Protein 7X80 (pdb70)

CATH classification: 2.40.480.10

InterPro domains:
  IPR041013 Allene oxide cyclase barrel-like domain [PF18678] (40-132)
  IPR044859 Allene oxide cyclase/Dirigent protein [G3DSA:2.40.480.10] (5-135)

B-factor: mean 24.93, std 11.6, range [7.73, 95.99]

Organism: NCBI:txid1876

Foldseek 3Di:
DDDDAFPDKDKFFFKKKKKFKDWDCWAADDDDPSNPPPDTFFTKIWIKIFIDHPVRHTFWMKTWMKGWDADPVGQIKIWIWMWIATPQGWIKTWIDMWGCPPVADKDKTKIQTPDDPRHPWIDMKIWGFDDAPDPGITIIGIIDMIGD/DDKDKAFFKKKKKFKDWDCWAADDDDPSNVDPDTFFIKIWIKIFIAGPVRHTFWIKTKMKTWDADPVGFIKIWMWMWIQGPQAGIKTWIDMWTCPPVADKTKTKIAHCDHNRHPWIGMKIWGWDDDPDNGITIITIMDMTDD

Secondary structure (DSSP, 8-state):
------SSEEEEEEEEEEEEEEEE--BS--SHHHHTSS--BPPEEEEEEEEE-TTS-EEEEEEEEEEEEE-TT--EEEEEEEEEEETTS-EEEEEEEEE--STTS-EEEEEEE-SGGGTT-EEEEEEEEEEEEETTEEEEEEEEEEE-/--EEEEEEEEEEEEEEEE--B---SSGGGGSS--BPPEEEEEEEEE-TTS-EEEEEEEEEEEEE-TTS-EEEEEEEEEEETTTEEEEEEEEEE--STTS-EEEEEEE-SGGGTT-EEEEEEEEEEEEETTEEEEEEEEEEE-

Nearest PDB structures (foldseek):
  7x7z-assembly2_B  TM=9.908E-01  e=7.249E-25  Micromonospora sp.
  7x86-assembly1_A  TM=9.869E-01  e=3.297E-24  Micromonospora sp.
  7x81-assembly1_B  TM=1.001E+00  e=6.356E-24  Micromonospora sp.
  5btu-assembly1_A  TM=7.959E-01  e=1.741E-08  Streptomyces rugosporus
  5bu3-assembly2_D  TM=8.101E-01  e=1.247E-07  Streptomyces rugosporus

Radius of gyration: 18.86 Å; Cα contacts (8 Å, |Δi|>4): 934; chains: 2; bounding box: 38×56×52 Å

Solvent-accessible surface area: 13228 Å² total; per-residue (Å²): 58,67,46,159,44,78,134,68,87,11,79,35,116,59,2,104,0,43,24,79,22,76,97,69,92,30,3,120,9,160,75,57,100,4,41,160,68,99,10,32,17,1,8,2,42,51,11,104,2,50,0,44,47,79,131,51,80,73,34,3,47,0,90,15,22,12,0,13,2,8,63,86,121,44,50,20,13,33,0,4,18,7,52,0,39,13,99,83,60,3,88,0,19,4,12,10,46,29,59,18,39,64,58,93,65,88,20,51,4,77,1,6,5,22,30,44,133,2,106,6,12,19,27,52,0,35,24,46,57,106,96,107,73,68,121,32,21,6,48,9,116,1,21,0,55,0,39,8,171,67,81,11,89,40,104,83,2,84,0,44,21,76,11,76,75,44,91,25,6,105,9,169,92,56,98,1,31,154,72,107,7,42,22,1,9,2,29,47,8,91,2,47,0,47,45,77,136,39,84,89,40,4,58,4,102,10,20,9,1,14,2,7,54,84,133,48,49,19,15,29,0,3,17,7,57,0,28,9,128,116,0,10,55,0,18,4,11,9,44,27,52,20,43,68,61,94,62,76,17,58,4,74,1,10,3,8,4,52,137,4,92,10,17,29,24,48,0,32,25,35,52,68,103,100,104,70,99,33,46,0,56,8,112,3,23,1,47,0,64,56

Structure (mmCIF, N/CA/C/O backbone):
data_7X80
#
_entry.id   7X80
#
_cell.length_a   84.960
_cell.length_b   174.480
_cell.length_c   50.490
_cell.angle_alpha   90.000
_cell.angle_beta   90.000
_cell.angle_gamma   90.000
#
_symmetry.space_group_name_H-M   'C 2 2 21'
#
loop_
_entity.id
_entity.type
_entity.pdbx_description
1 polymer PloI4
2 non-polymer GLYCEROL
3 water water
#
loop_
_atom_site.group_PDB
_atom_site.id
_atom_site.type_symbol
_atom_site.label_atom_id
_atom_site.label_alt_id
_atom_site.label_comp_id
_atom_site.label_asym_id
_atom_site.label_entity_id
_atom_site.label_seq_id
_atom_site.pdbx_PDB_ins_code
_atom_site.Cartn_x
_atom_site.Cartn_y
_atom_site.Cartn_z
_atom_site.occupancy
_atom_site.B_iso_or_equiv
_atom_site.auth_seq_id
_atom_site.auth_comp_id
_atom_site.auth_asym_id
_atom_site.auth_atom_id
_atom_site.pdbx_PDB_model_num
ATOM 1 N N . GLY A 1 1 ? -40.61168 -14.44476 -14.02148 1.000 39.00660 -2 GLY A N 1
ATOM 2 C CA . GLY A 1 1 ? -41.34126 -15.66416 -13.72109 1.000 39.48249 -2 GLY A CA 1
ATOM 3 C C . GLY A 1 1 ? -40.93943 -16.90530 -14.49370 1.000 45.39663 -2 GLY A C 1
ATOM 4 O O . GLY A 1 1 ? -40.27164 -16.80647 -15.52517 1.000 45.80770 -2 GLY A O 1
ATOM 5 N N . SER A 1 2 ? -41.33892 -18.08624 -14.02513 1.000 29.23223 -1 SER A N 1
ATOM 6 C CA . SER A 1 2 ? -40.88613 -19.26374 -14.74753 1.000 36.10043 -1 SER A CA 1
ATOM 7 C C . SER A 1 2 ? -41.74194 -19.50073 -15.98997 1.000 44.92811 -1 SER A C 1
ATOM 8 O O . SER A 1 2 ? -42.75153 -18.82805 -16.23448 1.000 39.36240 -1 SER A O 1
ATOM 11 N N . HIS A 1 3 ? -41.33658 -20.49399 -16.77782 1.000 33.35296 0 HIS A N 1
ATOM 12 C CA . HIS A 1 3 ? -42.01582 -20.81229 -18.02707 1.000 43.73076 0 HIS A CA 1
ATOM 13 C C . HIS A 1 3 ? -43.22791 -21.68943 -17.77452 1.000 39.78988 0 HIS A C 1
ATOM 14 O O . HIS A 1 3 ? -43.13168 -22.71947 -17.09370 1.000 38.89550 0 HIS A O 1
ATOM 21 N N . MET A 1 4 ? -44.35122 -21.32643 -18.38032 1.000 31.91673 1 MET A N 1
ATOM 22 C CA A MET A 1 4 ? -45.54361 -22.12525 -18.18481 0.296 36.80734 1 MET A CA 1
ATOM 23 C CA B MET A 1 4 ? -45.58496 -22.07687 -18.20694 0.704 36.86830 1 MET A CA 1
ATOM 24 C C . MET A 1 4 ? -45.93528 -22.92843 -19.41822 1.000 32.99733 1 MET A C 1
ATOM 25 O O . MET A 1 4 ? -46.70539 -23.88412 -19.28736 1.000 33.14482 1 MET A O 1
ATOM 34 N N . SER A 1 5 ? -45.38963 -22.60391 -20.58890 1.000 42.35337 2 SER A N 1
ATOM 35 C CA . SER A 1 5 ? -45.63595 -23.41517 -21.77284 1.000 31.67912 2 SER A CA 1
ATOM 36 C C . SER A 1 5 ? -45.07779 -24.81712 -21.57041 1.000 28.31176 2 SER A C 1
ATOM 37 O O . SER A 1 5 ? -43.96513 -24.99709 -21.06996 1.000 33.58129 2 SER A O 1
ATOM 40 N N . THR A 1 6 ? -45.86613 -25.81601 -21.94665 1.000 29.22973 3 THR A N 1
ATOM 41 C CA . THR A 1 6 ? -45.48530 -27.22457 -21.83057 1.000 31.10674 3 THR A CA 1
ATOM 42 C C . THR A 1 6 ? -45.75285 -27.94928 -23.15262 1.000 35.97300 3 THR A C 1
ATOM 43 O O . THR A 1 6 ? -46.31916 -29.04906 -23.20491 1.000 30.14339 3 THR A O 1
ATOM 47 N N . VAL A 1 7 ? -45.31397 -27.29680 -24.23861 1.000 36.21186 4 VAL A N 1
ATOM 48 C CA . VAL A 1 7 ? -45.50732 -27.77335 -25.60836 1.000 27.51014 4 VAL A CA 1
ATOM 49 C C . VAL A 1 7 ? -44.77153 -29.09217 -25.84691 1.000 41.64186 4 VAL A C 1
ATOM 50 O O . VAL A 1 7 ? -45.31303 -30.02242 -26.45969 1.000 37.24918 4 VAL A O 1
ATOM 54 N N . TH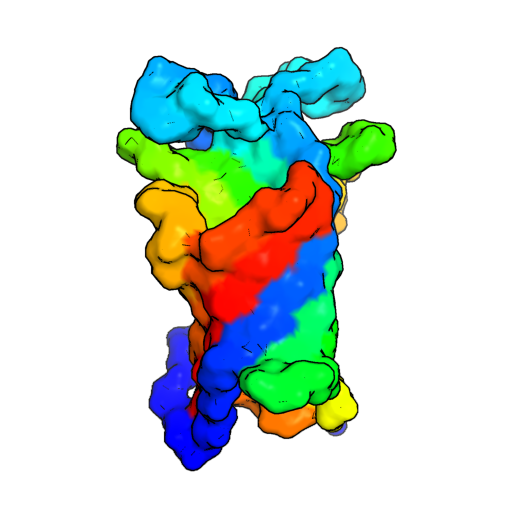R A 1 8 ? -43.52589 -29.18487 -25.38561 1.000 27.05709 5 THR A N 1
ATOM 55 C CA . THR A 1 8 ? -42.69524 -30.37738 -25.49906 1.000 24.67428 5 THR A CA 1
ATOM 56 C C . THR A 1 8 ? -42.49858 -30.97305 -24.10881 1.000 20.07346 5 THR A C 1
ATOM 57 O O . THR A 1 8 ? -42.27316 -30.23384 -23.14788 1.000 20.40004 5 THR A O 1
ATOM 61 N N . THR A 1 9 ? -42.60013 -32.29670 -23.99516 1.000 14.79931 6 THR A N 1
ATOM 62 C CA . THR A 1 9 ? -42.42639 -32.97432 -22.71537 1.000 18.96933 6 THR A CA 1
ATOM 63 C C . THR A 1 9 ? -41.31312 -34.00341 -22.82744 1.000 21.46096 6 THR A C 1
ATOM 64 O O . THR A 1 9 ? -41.22328 -34.72639 -23.82560 1.000 18.18705 6 THR A O 1
ATOM 68 N N . ILE A 1 10 ? -40.45079 -34.04220 -21.81397 1.000 13.59123 7 ILE A N 1
ATOM 69 C CA . ILE A 1 10 ? -39.52629 -35.14760 -21.59810 1.000 17.26407 7 ILE A CA 1
ATOM 70 C C . ILE A 1 10 ? -39.82870 -35.71497 -20.22312 1.000 17.57699 7 ILE A C 1
ATOM 71 O O . ILE A 1 10 ? -39.74600 -34.99831 -19.21441 1.000 17.46226 7 ILE A O 1
ATOM 76 N N . ASN A 1 11 ? -40.19542 -36.98784 -20.18207 1.000 17.53366 8 ASN A N 1
ATOM 77 C CA . ASN A 1 11 ? -40.59143 -37.64706 -18.93909 1.000 18.46866 8 ASN A CA 1
ATOM 78 C C . ASN A 1 11 ? -39.74212 -38.90128 -18.79457 1.000 21.12314 8 ASN A C 1
ATOM 79 O O . ASN A 1 11 ? -39.98806 -39.89545 -19.48450 1.000 20.10960 8 ASN A O 1
ATOM 84 N N . LEU A 1 12 ? -38.73943 -38.85151 -17.91785 1.000 13.63998 9 LEU A N 1
ATOM 85 C CA . LEU A 1 12 ? -37.90239 -40.01287 -17.61646 1.000 15.35244 9 LEU A CA 1
ATOM 86 C C . LEU A 1 12 ? -38.28734 -40.53417 -16.24545 1.000 18.49360 9 LEU A C 1
ATOM 87 O O . LEU A 1 12 ? -38.01620 -39.87997 -15.23504 1.000 16.33813 9 LEU A O 1
ATOM 92 N N . GLU A 1 13 ? -38.87307 -41.72478 -16.20550 1.000 27.21804 10 GLU A N 1
ATOM 93 C CA . GLU A 1 13 ? -39.27577 -42.34421 -14.95128 1.000 23.94777 10 GLU A CA 1
ATOM 94 C C . GLU A 1 13 ? -38.43566 -43.58039 -14.66802 1.000 23.06311 10 GLU A C 1
ATOM 95 O O . GLU A 1 13 ? -37.78330 -44.14283 -15.55428 1.000 22.57902 10 GLU A O 1
ATOM 101 N N . ASP A 1 14 ? -38.44817 -43.97455 -13.39875 1.000 24.17803 11 ASP A N 1
ATOM 102 C CA . ASP A 1 14 ? -37.85896 -45.23006 -12.93906 1.000 21.29896 11 ASP A CA 1
ATOM 103 C C . ASP A 1 14 ? -36.38181 -45.31660 -13.32960 1.000 27.17576 11 ASP A C 1
ATOM 104 O O . ASP A 1 14 ? -35.90229 -46.34729 -13.81230 1.000 24.27286 11 ASP A O 1
ATOM 109 N N . ILE A 1 15 ? -35.67053 -44.19937 -13.17467 1.000 15.76620 12 ILE A N 1
ATOM 110 C CA . ILE A 1 15 ? -34.22034 -44.19273 -13.31326 1.000 16.66735 12 ILE A CA 1
ATOM 111 C C . ILE A 1 15 ? -33.62178 -44.89022 -12.10309 1.000 16.69710 12 ILE A C 1
ATOM 112 O O . ILE A 1 15 ? -33.98876 -44.59290 -10.96194 1.000 19.28981 12 ILE A O 1
ATOM 117 N N . LYS A 1 16 ? -32.71461 -45.83070 -12.33518 1.000 15.43109 13 LYS A N 1
ATOM 118 C CA . LYS A 1 16 ? -31.98046 -46.46019 -11.24144 1.000 17.80396 13 LYS A CA 1
ATOM 119 C C . LYS A 1 16 ? -30.61678 -45.78590 -11.16997 1.000 21.30836 13 LYS A C 1
ATOM 120 O O . LYS A 1 16 ? -29.89051 -45.73784 -12.16796 1.000 18.59579 13 LYS A O 1
ATOM 126 N N . GLU A 1 17 ? -30.28755 -45.24636 -10.00441 1.000 17.52039 14 GLU A N 1
ATOM 127 C CA . GLU A 1 17 ? -29.13364 -44.38210 -9.81073 1.000 15.31246 14 GLU A CA 1
ATOM 128 C C . GLU A 1 17 ? -28.20345 -45.05120 -8.80050 1.000 22.77658 14 GLU A C 1
ATOM 129 O O . GLU A 1 17 ? -28.60311 -45.30912 -7.65907 1.000 22.21914 14 GLU A O 1
ATOM 135 N N . ILE A 1 18 ? -26.98141 -45.36131 -9.22352 1.000 17.31179 15 ILE A N 1
ATOM 136 C CA . ILE A 1 18 ? -25.96227 -45.91726 -8.34198 1.000 13.95401 15 ILE A CA 1
ATOM 137 C C . ILE A 1 18 ? -25.00458 -44.78896 -7.98789 1.000 17.87217 15 ILE A C 1
ATOM 138 O O . ILE A 1 18 ? -24.19104 -44.35912 -8.81825 1.000 15.91618 15 ILE A O 1
ATOM 143 N N . MET A 1 19 ? -25.09813 -44.30096 -6.75412 1.000 11.90506 16 MET A N 1
ATOM 144 C CA . MET A 1 19 ? -24.44960 -43.05783 -6.35229 1.000 14.65283 16 MET A CA 1
ATOM 145 C C . MET A 1 19 ? -23.24421 -43.34764 -5.46320 1.000 19.75636 16 MET A C 1
ATOM 146 O O . MET A 1 19 ? -23.38163 -44.00969 -4.43000 1.000 17.97399 16 MET A O 1
ATOM 151 N N . HIS A 1 20 ? -22.08204 -42.82139 -5.84227 1.000 20.04522 17 HIS A N 1
ATOM 152 C CA . HIS A 1 20 ? -20.84683 -42.97877 -5.08100 1.000 13.93841 17 HIS A CA 1
ATOM 153 C C . HIS A 1 20 ? -20.58098 -41.69179 -4.31653 1.000 13.87762 17 HIS A C 1
ATOM 154 O O . HIS A 1 20 ? -20.54057 -40.61380 -4.91349 1.000 14.78547 17 HIS A O 1
ATOM 161 N N . THR A 1 21 ? -20.45694 -41.79224 -2.99308 1.000 12.86439 18 THR A N 1
ATOM 162 C CA . THR A 1 21 ? -20.46629 -40.60940 -2.14903 1.000 13.02288 18 THR A CA 1
ATOM 163 C C . THR A 1 21 ? -19.15356 -40.43572 -1.40451 1.000 20.81765 18 THR A C 1
ATOM 164 O O . THR A 1 21 ? -18.52037 -41.40413 -0.96623 1.000 21.46912 18 THR A O 1
ATOM 168 N N . THR A 1 22 ? -18.79313 -39.17302 -1.22617 1.000 13.44608 19 THR A N 1
ATOM 169 C CA . THR A 1 22 ? -17.72136 -38.75037 -0.34320 1.000 13.09728 19 THR A CA 1
ATOM 170 C C . THR A 1 22 ? -18.38121 -37.88499 0.71808 1.000 16.05808 19 THR A C 1
ATOM 171 O O . THR A 1 22 ? -18.89196 -36.79804 0.41186 1.000 15.93111 19 THR A O 1
ATOM 175 N N . ILE A 1 23 ? -18.37810 -38.38393 1.95558 1.000 14.96471 20 ILE A N 1
ATOM 176 C CA . ILE A 1 23 ? -19.07970 -37.79175 3.09026 1.000 14.85896 20 ILE A CA 1
ATOM 177 C C . ILE A 1 23 ? -18.09233 -37.10789 4.02130 1.000 14.32794 20 ILE A C 1
ATOM 178 O O . ILE A 1 23 ? -17.06285 -37.69022 4.38921 1.000 13.10575 20 ILE A O 1
ATOM 183 N N . ARG A 1 24 ? -18.41398 -35.87046 4.39977 1.000 14.42764 21 ARG A N 1
ATOM 184 C CA . ARG A 1 24 ? -17.62716 -35.10135 5.35350 1.000 19.12096 21 ARG A CA 1
ATOM 185 C C . ARG A 1 24 ? -18.53211 -34.63352 6.49194 1.000 17.36238 21 ARG A C 1
ATOM 186 O O . ARG A 1 24 ? -19.63369 -34.11937 6.25454 1.000 15.82548 21 ARG A O 1
ATOM 194 N N . LEU A 1 25 ? -18.06011 -34.81372 7.73284 1.000 16.39417 22 LEU A N 1
ATOM 195 C CA . LEU A 1 25 ? -18.87738 -34.49674 8.89785 1.000 12.14003 22 LEU A CA 1
ATOM 196 C C . LEU A 1 25 ? -19.08261 -32.98739 9.04205 1.000 15.67801 22 LEU A C 1
ATOM 197 O O . LEU A 1 25 ? -20.17130 -32.52966 9.42242 1.000 13.67163 22 LEU A O 1
ATOM 202 N N . GLY A 1 26 ? -18.05441 -32.20117 8.74605 1.000 12.65569 23 GLY A N 1
ATOM 203 C CA . GLY A 1 26 ? -18.13416 -30.77648 8.99631 1.000 13.70226 23 GLY A CA 1
ATOM 204 C C . GLY A 1 26 ? -17.94424 -30.48410 10.47735 1.000 18.34004 23 GLY A C 1
ATOM 205 O O . GLY A 1 26 ? -17.31285 -31.24887 11.21017 1.000 14.08776 23 GLY A O 1
ATOM 206 N N . GLY A 1 27 ? -18.50677 -29.35922 10.91971 1.000 14.19214 24 GLY A N 1
ATOM 207 C CA . GLY A 1 27 ? -18.33942 -28.89964 12.28402 1.000 16.65709 24 GLY A CA 1
ATOM 208 C C . GLY A 1 27 ? -17.66858 -27.53817 12.33126 1.000 18.39858 24 GLY A C 1
ATOM 209 O O . GLY A 1 27 ? -17.76698 -26.74334 11.38861 1.000 15.17052 24 GLY A O 1
ATOM 210 N N . LYS A 1 28 ? -16.99456 -27.27354 13.44387 1.000 25.07964 25 LYS A N 1
ATOM 211 C CA . LYS A 1 28 ? -16.40509 -25.94802 13.59481 1.000 21.36687 25 LYS A CA 1
ATOM 212 C C . LYS A 1 28 ? -15.05550 -25.89597 12.87335 1.000 28.01002 25 LYS A C 1
ATOM 213 O O . LYS A 1 28 ? -14.27912 -26.85020 12.94318 1.000 29.89678 25 LYS A O 1
ATOM 219 N N . PRO A 1 29 ? -14.76114 -24.82259 12.13740 1.000 28.40032 26 PRO A N 1
ATOM 220 C CA . PRO A 1 29 ? -13.47338 -24.75923 11.43468 1.000 33.85004 26 PRO A CA 1
ATOM 221 C C . PRO A 1 29 ? -12.32243 -24.70333 12.42914 1.000 43.80748 26 PRO A C 1
ATOM 222 O O . PRO A 1 29 ? -12.40398 -24.04507 13.46732 1.000 33.13877 26 PRO A O 1
ATOM 226 N N . GLU A 1 30 ? -11.25380 -25.43380 12.12613 1.000 42.76884 27 GLU A N 1
ATOM 227 C CA . GLU A 1 30 ? -10.19647 -25.59443 13.11329 1.000 50.43480 27 GLU A CA 1
ATOM 228 C C . GLU A 1 30 ? -9.00700 -24.67240 12.88681 1.000 57.57211 27 GLU A C 1
ATOM 229 O O . GLU A 1 30 ? -8.24700 -24.43228 13.83143 1.000 61.58588 27 GLU A O 1
ATOM 235 N N . SER A 1 31 ? -8.83075 -24.13563 11.68192 1.000 49.26595 28 SER A N 1
ATOM 236 C CA . SER A 1 31 ? -7.68246 -23.29046 11.39656 1.000 65.90568 28 SER A CA 1
ATOM 237 C C . SER A 1 31 ? -8.09432 -22.12647 10.50593 1.000 57.65736 28 SER A C 1
ATOM 238 O O . SER A 1 31 ? -9.21559 -22.06096 9.99272 1.000 59.32165 28 SER A O 1
ATOM 241 N N . GLY A 1 32 ? -7.16426 -21.19176 10.34593 1.000 53.14923 29 GLY A N 1
ATOM 242 C CA . GLY A 1 32 ? -7.28517 -20.15105 9.35489 1.000 51.19450 29 GLY A CA 1
ATOM 243 C C . GLY A 1 32 ? -8.31388 -19.07549 9.67225 1.000 61.29257 29 GLY A C 1
ATOM 244 O O . GLY A 1 32 ? -8.75491 -18.87801 10.81344 1.000 53.50761 29 GLY A O 1
ATOM 245 N N . GLU A 1 33 ? -8.68594 -18.36817 8.60231 1.000 56.11927 30 GLU A N 1
ATOM 246 C CA . GLU A 1 33 ? -9.60183 -17.23852 8.70627 1.000 46.01772 30 GLU A CA 1
ATOM 247 C C . GLU A 1 33 ? -10.96579 -17.67457 9.22090 1.000 54.06429 30 GLU A C 1
ATOM 248 O O . GLU A 1 33 ? -11.57148 -16.99091 10.05603 1.000 57.34109 30 GLU A O 1
ATOM 254 N N . ALA A 1 34 ? -11.46322 -18.81505 8.72987 1.000 44.32090 31 ALA A N 1
ATOM 255 C CA . ALA A 1 34 ? -12.78037 -19.30030 9.12977 1.000 41.87566 31 ALA A CA 1
ATOM 256 C C . ALA A 1 34 ? -12.86926 -19.55691 10.63041 1.000 36.58475 31 ALA A C 1
ATOM 257 O O . ALA A 1 34 ? -13.94405 -19.39127 11.22005 1.000 31.38750 31 ALA A O 1
ATOM 259 N N . ALA A 1 35 ? -11.76177 -19.96084 11.26113 1.000 33.19971 32 ALA A N 1
ATOM 260 C CA . ALA A 1 35 ? -11.80004 -20.31529 12.67933 1.000 48.66827 32 ALA A CA 1
ATOM 261 C C . ALA A 1 35 ? -12.12442 -19.10587 13.54963 1.000 44.36591 32 ALA A C 1
ATOM 262 O O . ALA A 1 35 ? -12.82898 -19.22994 14.55560 1.000 50.04072 32 ALA A O 1
ATOM 264 N N . GLU A 1 36 ? -11.62666 -17.92791 13.17454 1.000 50.14834 33 GLU A N 1
ATOM 265 C CA . GLU A 1 36 ? -11.94015 -16.69126 13.88140 1.000 54.48131 33 GLU A CA 1
ATOM 266 C C . GLU A 1 36 ? -13.39027 -16.25495 13.71226 1.000 58.96895 33 GLU A C 1
ATOM 267 O O . GLU A 1 36 ? -13.83132 -15.34646 14.42428 1.000 54.26560 33 GLU A O 1
ATOM 273 N N . LEU A 1 37 ? -14.13231 -16.86177 12.79432 1.000 49.29808 34 LEU A N 1
ATOM 274 C CA . LEU A 1 37 ? -15.48153 -16.43963 12.47161 1.000 37.72894 34 LEU A CA 1
ATOM 275 C C . LEU A 1 37 ? -16.50705 -17.33352 13.16599 1.000 38.16921 34 LEU A C 1
ATOM 276 O O . LEU A 1 37 ? -16.23228 -18.50221 13.45583 1.000 35.28647 34 LEU A O 1
ATOM 281 N N . PRO A 1 38 ? -17.69961 -16.83053 13.46992 1.000 40.91834 35 PRO A N 1
ATOM 282 C CA . PRO A 1 38 ? -18.73993 -17.70786 14.00852 1.000 38.50564 35 PRO A CA 1
ATOM 283 C C . PRO A 1 38 ? -19.49774 -18.40596 12.87512 1.000 48.03468 35 PRO A C 1
ATOM 284 O O . PRO A 1 38 ? -20.53438 -17.96502 12.36539 1.000 42.67474 35 PRO A O 1
ATOM 288 N N . ILE A 1 39 ? -18.93167 -19.51993 12.41817 1.000 29.03433 36 ILE A N 1
ATOM 289 C CA . ILE A 1 39 ? -19.50917 -20.30700 11.33882 1.000 28.20019 36 ILE A CA 1
ATOM 290 C C . ILE A 1 39 ? -19.37716 -21.78240 11.68074 1.000 28.43723 36 ILE A C 1
ATOM 291 O O . ILE A 1 39 ? -18.52061 -22.19009 12.47026 1.000 22.50393 36 ILE A O 1
ATOM 296 N N . PHE A 1 40 ? -20.25934 -22.58088 11.08130 1.000 21.17137 37 PHE A N 1
ATOM 297 C CA . PHE A 1 40 ? -20.15522 -24.03263 11.10920 1.000 14.52580 37 PHE A CA 1
ATOM 298 C C . PHE A 1 40 ? -20.11480 -24.54452 9.67965 1.000 16.83049 37 PHE A C 1
ATOM 299 O O . PHE A 1 40 ? -20.83876 -24.04446 8.81164 1.000 16.62284 37 PHE A O 1
ATOM 307 N N . LEU A 1 41 ? -19.24530 -25.51681 9.44162 1.000 18.35059 38 LEU A N 1
ATOM 308 C CA . LEU A 1 41 ? -19.21653 -26.22214 8.16838 1.000 15.47384 38 LEU A CA 1
ATOM 309 C C . LEU A 1 41 ? -20.31280 -27.26957 8.19572 1.000 16.19290 38 LEU A C 1
ATOM 310 O O . LEU A 1 41 ? -20.30720 -28.14589 9.06951 1.000 17.76472 38 LEU A O 1
ATOM 315 N N . GLY A 1 42 ? -21.27154 -27.16819 7.27635 1.000 15.19236 39 GLY A N 1
ATOM 316 C CA . GLY A 1 42 ? -22.30521 -28.18241 7.19545 1.000 13.82630 39 GLY A CA 1
ATOM 317 C C . GLY A 1 42 ? -21.73239 -29.53200 6.79843 1.000 14.53258 39 GLY A C 1
ATOM 318 O O . GLY A 1 42 ? -20.72867 -29.62136 6.08517 1.000 17.87674 39 GLY A O 1
ATOM 319 N N . SER A 1 43 ? -22.36424 -30.59523 7.29218 1.000 11.53759 40 SER A N 1
ATOM 320 C CA . SER A 1 43 ? -22.08183 -31.92918 6.77669 1.000 14.24657 40 SER A CA 1
ATOM 321 C C . SER A 1 43 ? -22.38998 -31.94272 5.28522 1.000 14.98340 40 SER A C 1
ATOM 322 O O . SER A 1 43 ? -23.43837 -31.44485 4.85876 1.000 12.47096 40 SER A O 1
ATOM 325 N N . SER A 1 44 ? -21.47151 -32.49143 4.49460 1.000 10.64395 41 SER A N 1
ATOM 326 C CA . SER A 1 44 ? -21.56458 -32.39322 3.03733 1.000 12.44525 41 SER A CA 1
ATOM 327 C C . SER A 1 44 ? -21.38987 -33.75780 2.37320 1.000 17.32997 41 SER A C 1
ATOM 328 O O . SER A 1 44 ? -20.76338 -34.66334 2.92505 1.000 16.18486 41 SER A O 1
ATOM 331 N N . VAL A 1 45 ? -21.97074 -33.90342 1.17804 1.000 16.28329 42 VAL A N 1
ATOM 332 C CA . VAL A 1 45 ? -21.80690 -35.09280 0.35061 1.000 11.81731 42 VAL A CA 1
ATOM 333 C C . VAL A 1 45 ? -21.44636 -34.62631 -1.05007 1.000 16.35610 42 VAL A C 1
ATOM 334 O O . VAL A 1 45 ? -22.20690 -33.86525 -1.65645 1.000 13.85426 42 VAL A O 1
ATOM 338 N N . GLU A 1 46 ? -20.29178 -35.06086 -1.54967 1.000 14.24242 43 GLU A N 1
ATOM 339 C CA . GLU A 1 46 ? -19.93812 -34.92714 -2.95937 1.000 16.02270 43 GLU A CA 1
ATOM 340 C C . GLU A 1 46 ? -20.13476 -36.27848 -3.61666 1.000 16.89681 43 GLU A C 1
ATOM 341 O O . GLU A 1 46 ? -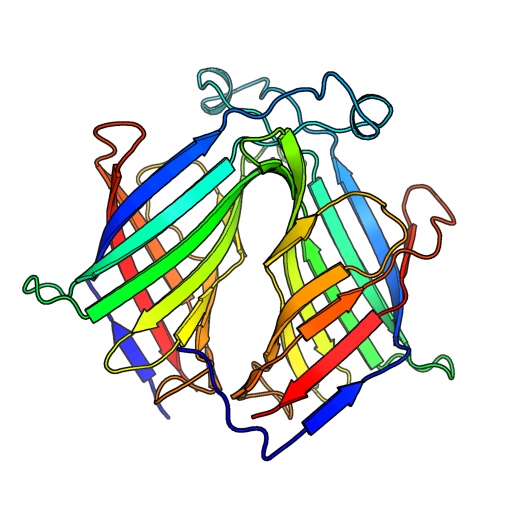19.66310 -37.30222 -3.09984 1.000 16.26186 43 GLU A O 1
ATOM 347 N N . PHE A 1 47 ? -20.86594 -36.29758 -4.72700 1.000 15.40271 44 PHE A N 1
ATOM 348 C CA . PHE A 1 47 ? -21.28153 -37.57610 -5.27266 1.000 17.05053 44 PHE A CA 1
ATOM 349 C C . PHE A 1 47 ? -21.09767 -37.59714 -6.78028 1.000 17.53670 44 PHE A C 1
ATOM 350 O O . PHE A 1 47 ? -21.14651 -36.56168 -7.44972 1.000 12.97941 44 PHE A O 1
ATOM 358 N N . GLU A 1 48 ? -20.85358 -38.79465 -7.29042 1.000 16.00983 45 GLU A N 1
ATOM 359 C CA . GLU A 1 48 ? -20.96704 -39.10192 -8.70866 1.000 18.90930 45 GLU A CA 1
ATOM 360 C C . GLU A 1 48 ? -21.78235 -40.37897 -8.83020 1.000 18.24605 45 GLU A C 1
ATOM 361 O O . GLU A 1 48 ? -21.65113 -41.29626 -8.00851 1.000 16.84579 45 GLU A O 1
ATOM 367 N N . ALA A 1 49 ? -22.65513 -40.42089 -9.82851 1.000 15.28772 46 ALA A N 1
ATOM 368 C CA . ALA A 1 49 ? -23.57735 -41.53449 -9.96629 1.000 14.94285 46 ALA A CA 1
ATOM 369 C C . ALA A 1 49 ? -23.67800 -41.94598 -11.42650 1.000 19.50157 46 ALA A C 1
ATOM 370 O O . ALA A 1 49 ? -23.56159 -41.11668 -12.33464 1.000 14.48104 46 ALA A O 1
ATOM 372 N N . GLU A 1 50 ? -23.89321 -43.23513 -11.63316 1.000 15.19530 47 GLU A N 1
ATOM 373 C CA . GLU A 1 50 ? -24.31188 -43.76112 -12.91915 1.000 17.21903 47 GLU A CA 1
ATOM 374 C C . GLU A 1 50 ? -25.82206 -43.87671 -12.88235 1.000 16.99720 47 GLU A C 1
ATOM 375 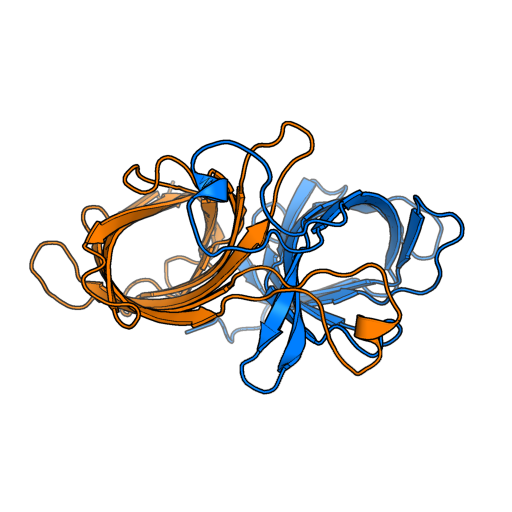O O . GLU A 1 50 ? -26.38825 -44.28911 -11.86763 1.000 15.71608 47 GLU A O 1
ATOM 381 N N . LEU A 1 51 ? -26.46480 -43.49714 -13.98506 1.000 12.39227 48 LEU A N 1
ATOM 382 C CA . LEU A 1 51 ? -27.91451 -43.53681 -14.12964 1.000 13.12840 48 LEU A CA 1
ATOM 383 C C . LEU A 1 51 ? -28.26842 -44.66802 -15.08808 1.000 14.71592 48 LEU A C 1
ATOM 384 O O . LEU A 1 51 ? -27.68902 -44.75673 -16.17639 1.000 12.07504 48 LEU A O 1
ATOM 389 N N . TYR A 1 52 ? -29.23086 -45.51425 -14.70455 1.000 9.17732 49 TYR A N 1
ATOM 390 C CA . TYR A 1 52 ? -29.65845 -46.61964 -15.56318 1.000 18.15095 49 TYR A CA 1
ATOM 391 C C . TYR A 1 52 ? -31.16049 -46.56356 -15.79981 1.000 19.08922 49 TYR A C 1
ATOM 392 O O . TYR A 1 52 ? -31.91464 -46.05959 -14.96239 1.000 18.68200 49 TYR A O 1
ATOM 401 N N . ASP A 1 53 ? -31.59481 -47.08294 -16.95045 1.000 13.27707 50 ASP A N 1
ATOM 402 C CA . ASP A 1 53 ? -33.01182 -47.35042 -17.13029 1.000 19.34685 50 ASP A CA 1
ATOM 403 C C . ASP A 1 53 ? -33.36145 -48.70095 -16.50099 1.000 19.35988 50 ASP A C 1
ATOM 404 O O . ASP A 1 53 ? -32.50368 -49.41588 -15.97300 1.000 18.48294 50 ASP A O 1
ATOM 409 N N . ALA A 1 54 ? -34.63585 -49.07542 -16.57587 1.000 16.38696 51 ALA A N 1
ATOM 410 C CA . ALA A 1 54 ? -35.06937 -50.26738 -15.85519 1.000 22.49611 51 ALA A CA 1
ATOM 411 C C . ALA A 1 54 ? -34.53846 -51.56723 -16.45815 1.000 22.24576 51 ALA A C 1
ATOM 412 O O . ALA A 1 54 ? -34.68324 -52.61309 -15.82059 1.000 24.96934 51 ALA A O 1
ATOM 414 N N . ASP A 1 55 ? -33.92091 -51.52750 -17.64605 1.000 24.05930 52 ASP A N 1
ATOM 415 C CA . ASP A 1 55 ? -33.30271 -52.68202 -18.30010 1.000 24.11757 52 ASP A CA 1
ATOM 416 C C . ASP A 1 55 ? -31.82679 -52.88443 -17.96445 1.000 26.34218 52 ASP A C 1
ATOM 417 O O . ASP A 1 55 ? -31.22735 -53.84927 -18.46102 1.000 28.61553 52 ASP A O 1
ATOM 422 N N . GLY A 1 56 ? -31.21564 -52.00749 -17.16839 1.000 21.35693 53 GLY A N 1
ATOM 423 C CA . GLY A 1 56 ? -29.78135 -52.08469 -16.93302 1.000 22.60730 53 GLY A CA 1
ATOM 424 C C . GLY A 1 56 ? -28.91266 -51.39789 -17.97723 1.000 18.52888 53 GLY A C 1
ATOM 425 O O . GLY A 1 56 ? -27.69214 -51.61714 -18.00125 1.000 20.06029 53 GLY A O 1
ATOM 426 N N . THR A 1 57 ? -29.48874 -50.57209 -18.83826 1.000 15.21797 54 THR A N 1
ATOM 427 C CA . THR A 1 57 ? -28.69351 -49.79215 -19.77985 1.000 18.10534 54 THR A CA 1
ATOM 428 C C . THR A 1 57 ? -28.33557 -48.45360 -19.15009 1.000 20.48617 54 THR A C 1
ATOM 429 O O . THR A 1 57 ? -29.20027 -47.78519 -18.56880 1.000 15.56607 54 THR A O 1
ATOM 433 N N . GLN A 1 58 ? -27.06598 -48.06990 -19.24862 1.000 18.84106 55 GLN A N 1
ATOM 434 C CA . GLN A 1 58 ? -26.67617 -46.77063 -18.72617 1.000 17.21640 55 GLN A CA 1
ATOM 435 C C . GLN A 1 58 ? -27.22586 -45.66842 -19.62325 1.000 19.23243 55 GLN A C 1
ATOM 436 O O . GLN A 1 58 ? -27.04656 -45.68940 -20.85132 1.000 15.47361 55 GLN A O 1
ATOM 442 N N . ILE A 1 59 ? -27.92186 -44.71891 -19.00598 1.000 16.78835 56 ILE A N 1
ATOM 443 C CA . ILE A 1 59 ? -28.49449 -43.58554 -19.72507 1.000 13.99055 56 ILE A CA 1
ATOM 444 C C . ILE A 1 59 ? -27.80125 -42.28073 -19.38556 1.000 16.74823 56 ILE A C 1
ATOM 445 O O . ILE A 1 59 ? -28.07197 -41.25320 -20.03990 1.000 12.87445 56 ILE A O 1
ATOM 450 N N . GLY A 1 60 ? -26.90563 -42.27839 -18.40892 1.000 14.70518 57 GLY A N 1
ATOM 451 C CA . GLY A 1 60 ? -26.19045 -41.05974 -18.11105 1.000 16.06820 57 GLY A CA 1
ATOM 452 C C . GLY A 1 60 ? -25.39210 -41.17328 -16.82932 1.000 16.41821 57 GLY A C 1
ATOM 453 O O . GLY A 1 60 ? -25.15653 -42.26315 -16.29819 1.000 13.52047 57 GLY A O 1
ATOM 454 N N . THR A 1 61 ? -24.93615 -40.01161 -16.38624 1.000 9.86512 58 THR A N 1
ATOM 455 C CA . THR A 1 61 ? -24.21966 -39.86592 -15.13450 1.000 16.47303 58 THR A CA 1
ATOM 456 C C . THR A 1 61 ? -24.77377 -38.64056 -14.42487 1.000 13.03277 58 THR A C 1
ATOM 457 O O . THR A 1 61 ? -25.43539 -37.79513 -15.02697 1.000 17.89497 58 THR A O 1
ATOM 461 N N . ALA A 1 62 ? -24.49556 -38.54235 -13.13572 1.000 15.73944 59 ALA A N 1
ATOM 462 C CA . ALA A 1 62 ? -24.84618 -37.34704 -12.38613 1.000 17.06069 59 ALA A CA 1
ATOM 463 C C . ALA A 1 62 ? -23.68913 -37.01278 -11.45894 1.000 17.09119 59 ALA A C 1
ATOM 464 O O . ALA A 1 62 ? -22.95321 -37.90416 -11.02359 1.000 12.38963 59 ALA A O 1
ATOM 466 N N . LYS A 1 63 ? -23.51090 -35.71369 -11.19873 1.000 13.56627 60 LYS A N 1
ATOM 467 C CA . LYS A 1 63 ? -22.50663 -35.21628 -10.26784 1.000 16.86096 60 LYS A CA 1
ATOM 468 C C . LYS A 1 63 ? -23.06301 -34.01941 -9.51241 1.000 13.25809 60 LYS A C 1
ATOM 469 O O . LYS A 1 63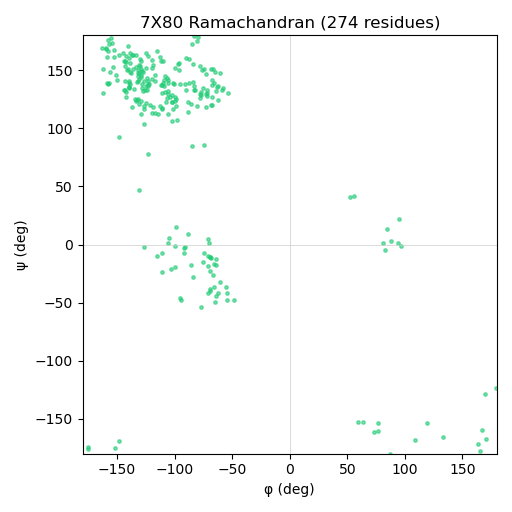 ? -23.72465 -33.15569 -10.10311 1.000 13.32103 60 LYS A O 1
ATOM 475 N N . GLY A 1 64 ? -22.75419 -33.93736 -8.22377 1.000 9.62182 61 GLY A N 1
ATOM 476 C CA . GLY A 1 64 ? -23.15199 -32.76101 -7.47711 1.000 10.79412 61 GLY A CA 1
ATOM 477 C C . GLY A 1 64 ? -22.61875 -32.79207 -6.06006 1.000 13.30661 61 GLY A C 1
ATOM 478 O O . GLY A 1 64 ? -21.82521 -33.65996 -5.68493 1.000 10.33619 61 GLY A O 1
ATOM 479 N N . THR A 1 65 ? -23.06086 -31.79320 -5.29678 1.000 13.58089 62 THR A N 1
ATOM 480 C CA . THR A 1 65 ? -22.77229 -31.61134 -3.87491 1.000 16.04045 62 THR A CA 1
ATOM 481 C C . THR A 1 65 ? -24.03710 -31.29316 -3.10693 1.000 15.77477 62 THR A C 1
ATOM 482 O O . THR A 1 65 ? -24.87716 -30.53466 -3.58514 1.000 13.01283 62 THR A O 1
ATOM 486 N N . SER A 1 66 ? -24.17349 -31.87985 -1.90824 1.000 13.27571 63 SER A N 1
ATOM 487 C CA A SER A 1 66 ? -25.26406 -31.56801 -0.99869 0.206 11.61891 63 SER A CA 1
ATOM 488 C CA B SER A 1 66 ? -25.25577 -31.49856 -1.01853 0.794 11.53313 63 SER A CA 1
ATOM 489 C C . SER A 1 66 ? -24.68052 -31.18362 0.35497 1.000 12.02068 63 SER A C 1
ATOM 490 O O . SER A 1 66 ? -23.61776 -31.68992 0.74126 1.000 12.60111 63 SER A O 1
ATOM 495 N N . VAL A 1 67 ? -25.37147 -30.28770 1.06731 1.000 11.85042 64 VAL A N 1
ATOM 496 C CA . VAL A 1 67 ? -24.94468 -29.82157 2.38588 1.000 13.37707 64 VAL A CA 1
ATOM 497 C C . VAL A 1 67 ? -26.16628 -29.69733 3.28258 1.000 19.05348 64 VAL A C 1
ATOM 498 O O . VAL A 1 67 ? -27.22131 -29.22868 2.84480 1.000 14.26698 64 VAL A O 1
ATOM 502 N N . ILE A 1 68 ? -26.01213 -30.07564 4.56114 1.000 16.12197 65 ILE A N 1
ATOM 503 C CA . ILE A 1 68 ? -27.10092 -29.98495 5.52687 1.000 11.74551 65 ILE A CA 1
ATOM 504 C C . ILE A 1 68 ? -27.10521 -28.60062 6.17359 1.000 12.68348 65 ILE A C 1
ATOM 505 O O . ILE A 1 68 ? -26.05220 -28.03199 6.49183 1.000 11.87808 65 ILE A O 1
ATOM 510 N N . PHE A 1 69 ? -28.29955 -28.04804 6.35744 1.000 13.68176 66 PHE A N 1
ATOM 511 C CA . PHE A 1 69 ? -28.49328 -26.81805 7.12018 1.000 18.08917 66 PHE A CA 1
ATOM 512 C C . PHE A 1 69 ? -29.85829 -26.90720 7.79056 1.000 13.93488 66 PHE A C 1
ATOM 513 O O . PHE A 1 69 ? -30.49806 -27.96070 7.76723 1.000 12.41959 66 PHE A O 1
ATOM 521 N N . ALA A 1 70 ? -30.33110 -25.79068 8.35374 1.000 14.84009 67 ALA A N 1
ATOM 522 C CA . ALA A 1 70 ? -31.63884 -25.79419 8.99719 1.000 23.33550 67 ALA A CA 1
ATOM 523 C C . ALA A 1 70 ? -32.37239 -24.48485 8.75512 1.000 21.04410 67 ALA A C 1
ATOM 524 O O . ALA A 1 70 ? -31.75925 -23.43173 8.56485 1.000 22.34212 67 ALA A O 1
ATOM 526 N N . GLU A 1 71 ? -33.70017 -24.56338 8.79619 1.000 23.88681 68 GLU A N 1
ATOM 527 C CA . GLU A 1 71 ? -34.53401 -23.37279 8.76204 1.000 30.32315 68 GLU A CA 1
ATOM 528 C C . GLU A 1 71 ? -34.71146 -22.78909 10.16683 1.000 24.47987 68 GLU A C 1
ATOM 529 O O . GLU A 1 71 ? -34.30123 -23.37887 11.17589 1.000 28.43595 68 GLU A O 1
ATOM 535 N N . ALA A 1 72 ? -35.33696 -21.60617 10.22137 1.000 39.07324 69 ALA A N 1
ATOM 536 C CA . ALA A 1 72 ? -35.45193 -20.87222 11.48301 1.000 29.79153 69 ALA A CA 1
ATOM 537 C C . ALA A 1 72 ? -36.08778 -21.73103 12.57071 1.000 42.66038 69 ALA A C 1
ATOM 538 O O . ALA A 1 72 ? -35.56581 -21.82613 13.69035 1.000 31.64851 69 ALA A O 1
ATOM 540 N N . ASP A 1 73 ? -37.20287 -22.39488 12.24833 1.000 33.16165 70 ASP A N 1
ATOM 541 C CA . ASP A 1 73 ? -37.86053 -23.26354 13.22083 1.000 33.31719 70 ASP A CA 1
ATOM 542 C C . ASP A 1 73 ? -37.07493 -24.54104 13.51138 1.000 34.81858 70 ASP A C 1
ATOM 543 O O . ASP A 1 73 ? -37.57539 -25.39699 14.24827 1.000 30.51812 70 ASP A O 1
ATOM 548 N N . GLY A 1 74 ? -35.87484 -24.69352 12.95025 1.000 32.20885 71 GLY A N 1
ATOM 549 C CA . GLY A 1 74 ? -35.04875 -25.85032 13.21115 1.000 28.89415 71 GLY A CA 1
ATOM 550 C C . GLY A 1 74 ? -35.28078 -27.03251 12.29828 1.000 25.31675 71 GLY A C 1
ATOM 551 O O . GLY A 1 74 ? -34.67171 -28.08831 12.52016 1.000 35.07205 71 GLY A O 1
ATOM 552 N N . THR A 1 75 ? -36.15783 -26.90866 11.30425 1.000 24.66404 72 THR A N 1
ATOM 553 C CA . THR A 1 75 ? -36.37170 -28.00306 10.35891 1.000 26.47583 72 THR A CA 1
ATOM 554 C C . THR A 1 75 ? -35.08199 -28.27525 9.60149 1.000 16.31926 72 THR A C 1
ATOM 555 O O . THR A 1 75 ? -34.52428 -27.37373 8.97322 1.000 19.74464 72 THR A O 1
ATOM 559 N N . VAL A 1 76 ? -34.60892 -29.51198 9.65224 1.000 17.91205 73 VAL A N 1
ATOM 560 C CA . VAL A 1 76 ? -33.34871 -29.84721 9.00513 1.000 15.78328 73 VAL A CA 1
ATOM 561 C C . VAL A 1 76 ? -33.57233 -29.96766 7.49524 1.000 16.73633 73 VAL A C 1
ATOM 562 O O . VAL A 1 76 ? -34.52775 -30.61073 7.03977 1.000 13.41389 73 VAL A O 1
ATOM 566 N N . MET A 1 77 ? -32.70781 -29.31317 6.72368 1.000 11.71742 74 MET A N 1
ATOM 567 C CA . MET A 1 77 ? -32.74660 -29.28112 5.26399 1.000 12.00209 74 MET A CA 1
ATOM 568 C C . MET A 1 77 ? -31.43700 -29.73849 4.63309 1.000 18.73204 74 MET A C 1
ATOM 569 O O . MET A 1 77 ? -30.39219 -29.81729 5.28252 1.000 13.51707 74 MET A O 1
ATOM 574 N N . GLN A 1 78 ? -31.51122 -30.03142 3.32973 1.000 12.72272 75 GLN A N 1
ATOM 575 C CA . GLN A 1 78 ? -30.33185 -30.21233 2.50147 1.000 15.23580 75 GLN A CA 1
ATOM 576 C C . GLN A 1 78 ? -30.42616 -29.24335 1.33286 1.000 11.62372 75 GLN A C 1
ATOM 577 O O . GLN A 1 78 ? -31.51912 -28.97797 0.83360 1.000 15.90701 75 GLN A O 1
ATOM 583 N N . ILE A 1 79 ? -29.29538 -28.69576 0.91692 1.000 9.90798 76 ILE A N 1
ATOM 584 C CA . ILE A 1 79 ? -29.20615 -27.94631 -0.33331 1.000 12.11020 76 ILE A CA 1
ATOM 585 C C . ILE A 1 79 ? -28.34586 -28.76825 -1.27888 1.000 12.23772 76 ILE A C 1
ATOM 586 O O . ILE A 1 79 ? -27.34784 -29.35582 -0.85723 1.000 14.27039 76 ILE A O 1
ATOM 591 N N . VAL A 1 80 ? -28.74953 -28.86089 -2.54059 1.000 12.25789 77 VAL A N 1
ATOM 592 C CA . VAL A 1 80 ? -27.99464 -29.63277 -3.52031 1.000 13.46710 77 VAL A CA 1
ATOM 593 C C . VAL A 1 80 ? -27.80189 -28.77426 -4.76622 1.000 15.23853 77 VAL A C 1
ATOM 594 O O . VAL A 1 80 ? -28.67224 -27.97252 -5.11660 1.000 11.34201 77 VAL A O 1
ATOM 598 N N . SER A 1 81 ? -26.62691 -28.88228 -5.38285 1.000 16.06837 78 SER A N 1
ATOM 599 C CA . SER A 1 81 ? -26.37251 -28.32441 -6.71414 1.000 17.34668 78 SER A CA 1
ATOM 600 C C . SER A 1 81 ? -25.76403 -29.44935 -7.53634 1.000 17.09719 78 SER A C 1
ATOM 601 O O . SER A 1 81 ? -24.75330 -30.02846 -7.12987 1.000 10.09107 78 SER A O 1
ATOM 604 N N . ALA A 1 82 ? -26.38479 -29.78476 -8.66900 1.000 16.55847 79 ALA A N 1
ATOM 605 C CA . ALA A 1 82 ? -25.97335 -30.97702 -9.40157 1.000 8.93731 79 ALA A CA 1
ATOM 606 C C . ALA A 1 82 ? -26.34927 -30.83833 -10.87436 1.000 10.93146 79 ALA A C 1
ATOM 607 O O . ALA A 1 82 ? -26.96621 -29.85311 -11.29402 1.000 12.15700 79 ALA A O 1
ATOM 609 N N . PHE A 1 83 ? -25.97886 -31.85586 -11.65143 1.000 13.99261 80 PHE A N 1
ATOM 610 C CA . PHE A 1 83 ? -26.38524 -31.95407 -13.05116 1.000 13.65841 80 PHE A CA 1
ATOM 611 C C . PHE A 1 83 ? -26.32951 -33.41440 -13.48581 1.000 16.23370 80 PHE A C 1
ATOM 612 O O . PHE A 1 83 ? -25.54008 -34.19805 -12.95084 1.000 13.28456 80 PHE A O 1
ATOM 620 N N . ASP A 1 84 ? -27.22102 -33.77303 -14.41498 1.000 14.02134 81 ASP A N 1
ATOM 621 C CA . ASP A 1 84 ? -27.18735 -35.03614 -15.15152 1.000 14.47143 81 ASP A CA 1
ATOM 622 C C . ASP A 1 84 ? -26.59191 -34.79321 -16.53600 1.000 14.16059 81 ASP A C 1
ATOM 623 O O . ASP A 1 84 ? -26.93954 -33.80716 -17.19803 1.000 13.95193 81 ASP A O 1
ATOM 628 N N . ASP A 1 85 ? -25.73571 -35.71123 -16.98664 1.000 12.18056 82 ASP A N 1
ATOM 629 C CA . ASP A 1 85 ? -25.30073 -35.78324 -18.38675 1.000 15.79863 82 ASP A CA 1
ATOM 630 C C . ASP A 1 85 ? -25.85673 -37.05899 -18.99577 1.000 12.40370 82 ASP A C 1
ATOM 631 O O . ASP A 1 85 ? -25.54576 -38.15839 -18.52306 1.000 14.85825 82 ASP A O 1
ATOM 636 N N . TYR A 1 86 ? -26.67235 -36.92707 -20.03174 1.000 11.40841 83 TYR A N 1
ATOM 637 C CA . TYR A 1 86 ? -27.29499 -38.10507 -20.60868 1.000 12.33735 83 TYR A CA 1
ATOM 638 C C . TYR A 1 86 ? -26.52714 -38.61100 -21.83555 1.000 16.92134 83 TYR A C 1
ATOM 639 O O . TYR A 1 86 ? -25.79898 -37.86925 -22.50391 1.000 13.49215 83 TYR A O 1
ATOM 648 N N . THR A 1 87 ? -26.69551 -39.91062 -22.10862 1.000 13.87814 84 THR A N 1
ATOM 649 C CA . THR A 1 87 ? -25.94851 -40.56661 -23.18231 1.000 18.75840 84 THR A CA 1
ATOM 650 C C . THR A 1 87 ? -26.27585 -40.00718 -24.55970 1.000 18.59678 84 THR A C 1
ATOM 651 O O . THR A 1 87 ? -25.51462 -40.24804 -25.50410 1.000 16.04569 84 THR A O 1
ATOM 655 N N . ASP A 1 88 ? -27.39011 -39.29478 -24.71689 1.000 20.04871 85 ASP A N 1
ATOM 656 C CA . ASP A 1 88 ? -27.67166 -38.69041 -26.01060 1.000 21.10229 85 ASP A CA 1
ATOM 657 C C . ASP A 1 88 ? -27.05933 -37.29546 -26.13900 1.000 16.50361 85 ASP A C 1
ATOM 658 O O . ASP A 1 88 ? -27.31316 -36.59794 -27.12812 1.000 16.73798 85 ASP A O 1
ATOM 663 N N . GLY A 1 89 ? -26.22538 -36.89397 -25.18346 1.000 15.25065 86 GLY A N 1
ATOM 664 C CA . GLY A 1 89 ? -25.37668 -35.73516 -25.35644 1.000 15.54758 86 GLY A CA 1
ATOM 665 C C . GLY A 1 89 ? -25.92170 -34.42705 -24.82064 1.000 21.01599 86 GLY A C 1
ATOM 666 O O . GLY A 1 89 ? -25.51107 -33.36226 -25.29226 1.000 33.11759 86 GLY A O 1
ATOM 667 N N . GLY A 1 90 ? -26.85606 -34.46538 -23.88593 1.000 16.11420 87 GLY A N 1
ATOM 668 C CA . GLY A 1 90 ? -27.38935 -33.24860 -23.31230 1.000 9.41822 87 GLY A CA 1
ATOM 669 C C . GLY A 1 90 ? -27.14494 -33.21269 -21.81535 1.000 13.99408 87 GLY A C 1
ATOM 670 O O . GLY A 1 90 ? -26.93473 -34.26195 -21.19574 1.000 16.38728 87 GLY A O 1
ATOM 671 N N . ARG A 1 91 ? -27.17712 -32.02485 -21.22504 1.000 11.97091 88 ARG A N 1
ATOM 672 C CA . ARG A 1 91 ? -27.01838 -31.85316 -19.78020 1.000 11.01335 88 ARG A CA 1
ATOM 673 C C . ARG A 1 91 ? -28.26406 -31.20648 -19.18774 1.000 12.78544 88 ARG A C 1
ATOM 674 O O . ARG A 1 91 ? -28.86498 -30.31031 -19.80023 1.000 14.39659 88 ARG A O 1
ATOM 682 N N . VAL A 1 92 ? -28.63980 -31.65626 -17.98643 1.000 14.27373 89 VAL A N 1
ATOM 683 C CA . VAL A 1 92 ? -29.74191 -31.07776 -17.22303 1.000 9.76790 89 VAL A CA 1
ATOM 684 C C . VAL A 1 92 ? -29.20172 -30.71990 -15.84055 1.000 13.22969 89 VAL A C 1
ATOM 685 O O . VAL A 1 92 ? -28.74428 -31.60652 -15.11704 1.000 13.19594 89 VAL A O 1
ATOM 689 N N . THR A 1 93 ? -29.21012 -29.43105 -15.49808 1.000 11.91167 90 THR A N 1
ATOM 690 C CA . THR A 1 93 ? -28.82563 -29.01401 -14.15265 1.000 10.99422 90 THR A CA 1
ATOM 691 C C . THR A 1 93 ? -30.02205 -29.13963 -13.22318 1.000 10.68125 90 THR A C 1
ATOM 692 O O . THR A 1 93 ? -31.17508 -29.09123 -13.65499 1.000 9.99105 90 THR A O 1
ATOM 696 N N . TRP A 1 94 ? -29.73723 -29.29173 -11.92456 1.000 10.96296 91 TRP A N 1
ATOM 697 C CA . TRP A 1 94 ? -30.79718 -29.33268 -10.93238 1.000 14.17082 91 TRP A CA 1
ATOM 698 C C . TRP A 1 94 ? -30.21980 -28.93025 -9.57928 1.000 12.17815 91 TRP A C 1
ATOM 699 O O . TRP A 1 94 ? -29.09682 -29.31492 -9.22874 1.000 12.20177 91 TRP A O 1
ATOM 710 N N . SER A 1 95 ? -30.98614 -28.12901 -8.84435 1.000 11.91832 92 SER A N 1
ATOM 711 C CA A SER A 1 95 ? -30.51450 -27.59652 -7.57481 0.670 10.97430 92 SER A CA 1
ATOM 712 C CA B SER A 1 95 ? -30.50391 -27.54723 -7.60150 0.330 11.04824 92 SER A CA 1
ATOM 713 C C . SER A 1 95 ? -31.68326 -27.01843 -6.79676 1.000 14.47760 92 SER A C 1
ATOM 714 O O . SER A 1 95 ? -32.68820 -26.57855 -7.36862 1.000 12.28300 92 SER A O 1
ATOM 719 N N . GLY A 1 96 ? -31.53139 -27.01950 -5.47900 1.000 13.90002 93 GLY A N 1
ATOM 720 C CA . GLY A 1 96 ? -32.55388 -26.48041 -4.61337 1.000 10.02717 93 GLY A CA 1
ATOM 721 C C . GLY A 1 96 ? -32.32424 -26.97399 -3.19663 1.000 16.73940 93 GLY A C 1
ATOM 722 O O . GLY A 1 96 ? -31.29649 -27.57255 -2.88184 1.000 13.54145 93 GLY A O 1
ATOM 723 N N . ALA A 1 97 ? -33.30062 -26.68803 -2.35383 1.000 11.50378 94 ALA A N 1
ATOM 724 C CA . ALA A 1 97 ? -33.28457 -27.09422 -0.95727 1.000 14.40010 94 ALA A CA 1
ATOM 725 C C . ALA A 1 97 ? -34.53134 -27.91452 -0.68312 1.000 17.54416 94 ALA A C 1
ATOM 726 O O . ALA A 1 97 ? -35.61351 -27.59599 -1.18355 1.000 21.27776 94 ALA A O 1
ATOM 728 N N . TYR A 1 98 ? -34.37914 -28.96820 0.11515 1.000 14.38762 95 TYR A N 1
ATOM 729 C CA . TYR A 1 98 ? -35.48340 -29.86199 0.42872 1.000 14.51723 95 TYR A CA 1
ATOM 730 C C . TYR A 1 98 ? -35.38059 -30.29262 1.88676 1.000 14.29697 95 TYR A C 1
ATOM 731 O O . TYR A 1 98 ? -34.30860 -30.23246 2.49638 1.000 12.42564 95 TYR A O 1
ATOM 740 N N . THR A 1 99 ? -36.51070 -30.70277 2.45630 1.000 14.79805 96 THR A N 1
ATOM 741 C CA . THR A 1 99 ? -36.48900 -31.16010 3.84169 1.000 16.81197 96 THR A CA 1
ATOM 742 C C . THR A 1 99 ? -35.79067 -32.51315 3.92155 1.000 19.05052 96 THR A C 1
ATOM 743 O O . THR A 1 99 ? -36.07040 -33.41743 3.12160 1.000 15.43225 96 THR A O 1
ATOM 747 N N . MET A 1 100 ? -34.87135 -32.63898 4.88864 1.000 16.92525 97 MET A N 1
ATOM 748 C CA . MET A 1 100 ? -34.08086 -33.85768 5.03811 1.000 14.33153 97 MET A CA 1
ATOM 749 C C . MET A 1 100 ? -34.93151 -35.06214 5.40664 1.000 17.84469 97 MET A C 1
ATOM 750 O O . MET A 1 100 ? -34.78643 -36.14060 4.81802 1.000 14.84592 97 MET A O 1
ATOM 755 N N . PHE A 1 101 ? -35.76387 -34.91673 6.40624 1.000 15.71828 98 PHE A N 1
ATOM 756 C CA . PHE A 1 101 ? -36.44512 -36.04280 7.01957 1.000 16.01378 98 PHE A CA 1
ATOM 757 C C . PHE A 1 101 ? -37.91892 -36.06698 6.63883 1.000 16.74287 98 PHE A C 1
ATOM 758 O O . PHE A 1 101 ? -38.54933 -35.01230 6.54377 1.000 21.14705 98 PHE A O 1
ATOM 766 N N . PRO A 1 102 ? -38.50170 -37.25554 6.43505 1.000 22.40966 99 PRO A N 1
ATOM 767 C CA . PRO A 1 102 ? -37.81268 -38.55292 6.53841 1.000 19.49848 99 PRO A CA 1
ATOM 768 C C . PRO A 1 102 ? -36.86652 -38.79315 5.36185 1.000 20.25794 99 PRO A C 1
ATOM 769 O O . PRO A 1 102 ? -37.15104 -38.32693 4.26176 1.000 16.68315 99 PRO A O 1
ATOM 773 N N . THR A 1 103 ? -35.75223 -39.49267 5.60169 1.000 17.21233 100 THR A N 1
ATOM 774 C CA . THR A 1 103 ? -34.73814 -39.67160 4.56922 1.000 15.90208 100 THR A CA 1
ATOM 775 C C . THR A 1 103 ? -35.13826 -40.66811 3.48914 1.000 17.14097 100 THR A C 1
ATOM 776 O O . THR A 1 103 ? -34.40832 -40.78997 2.50631 1.000 15.92014 100 THR A O 1
ATOM 780 N N . ASP A 1 104 ? -36.25490 -41.38381 3.63703 1.000 18.22936 101 ASP A N 1
ATOM 781 C CA . ASP A 1 104 ? -36.64586 -42.40663 2.67206 1.000 19.00302 101 ASP A CA 1
ATOM 782 C C . ASP A 1 104 ? -37.80320 -41.98715 1.76737 1.000 17.26739 101 ASP A C 1
ATOM 783 O O . ASP A 1 104 ? -38.23564 -42.78660 0.92974 1.000 16.59349 101 ASP A O 1
ATOM 788 N N . GLU A 1 105 ? -38.31671 -40.77724 1.90219 1.000 16.10124 102 GLU A N 1
ATOM 789 C CA . GLU A 1 105 ? -39.37140 -40.35916 0.98996 1.000 14.43410 102 GLU A CA 1
ATOM 790 C C . GLU A 1 105 ? -38.78288 -39.68492 -0.23771 1.000 16.62471 102 GLU A C 1
ATOM 791 O O . GLU A 1 105 ? -37.63445 -39.22973 -0.22018 1.000 15.90165 102 GLU A O 1
ATOM 797 N N . PRO A 1 106 ? -39.55484 -39.60563 -1.32066 1.000 12.40677 103 PRO A N 1
ATOM 798 C CA . PRO A 1 106 ? -39.08071 -38.87686 -2.50676 1.000 14.60274 103 PRO A CA 1
ATOM 799 C C . PRO A 1 106 ? -38.85365 -37.40023 -2.20137 1.000 18.20946 103 PRO A C 1
ATOM 800 O O . PRO A 1 106 ? -39.65265 -36.75340 -1.51324 1.000 16.68016 103 PRO A O 1
ATOM 804 N N . LYS A 1 107 ? -37.72971 -36.88364 -2.69245 1.000 14.39095 104 LYS A N 1
ATOM 805 C CA . LYS A 1 107 ? -37.38838 -35.46805 -2.64532 1.000 13.33141 104 LYS A CA 1
ATOM 806 C C . LYS A 1 107 ? -37.32511 -34.94120 -4.07183 1.000 18.74653 104 LYS A C 1
ATOM 807 O O . LYS A 1 107 ? -37.28245 -35.70990 -5.03765 1.000 14.86784 104 LYS A O 1
ATOM 813 N N . SER A 1 108 ? -37.29788 -33.61746 -4.20936 1.000 15.66200 105 SER A N 1
ATOM 814 C CA . SER A 1 108 ? -37.21589 -33.04609 -5.54961 1.000 19.85968 105 SER A CA 1
ATOM 815 C C . SER A 1 108 ? -36.76371 -31.59963 -5.47643 1.000 14.70856 105 SER A C 1
ATOM 816 O O . SER A 1 108 ? -37.00783 -30.89995 -4.48575 1.000 14.43010 105 SER A O 1
ATOM 819 N N . VAL A 1 109 ? -36.09587 -31.16906 -6.54204 1.000 12.55814 106 VAL A N 1
ATOM 820 C CA . VAL A 1 109 ? -35.70377 -29.77362 -6.74322 1.000 14.78716 106 VAL A CA 1
ATOM 821 C C . VAL A 1 109 ? -35.93278 -29.41864 -8.20430 1.000 16.03708 106 VAL A C 1
ATOM 822 O O . VAL A 1 109 ? -36.10276 -30.30578 -9.05307 1.000 13.06749 106 VAL A O 1
ATOM 826 N N . PRO A 1 110 ? -35.93207 -28.12494 -8.53001 1.000 14.60131 107 PRO A N 1
ATOM 827 C CA . PRO A 1 110 ? -36.14508 -27.72775 -9.92813 1.000 16.41042 107 PRO A CA 1
ATOM 828 C C . PRO A 1 110 ? -34.97401 -28.12675 -10.80809 1.000 16.99338 107 PRO A C 1
ATOM 829 O O . PRO A 1 110 ? -33.82777 -28.20682 -10.36003 1.000 13.34338 107 PRO A O 1
ATOM 833 N N . ALA A 1 111 ? -35.28230 -28.36629 -12.08494 1.000 13.25166 108 ALA A N 1
ATOM 834 C CA . ALA A 1 111 ? -34.31291 -28.85682 -13.05186 1.000 11.17827 108 ALA A CA 1
ATOM 835 C C . ALA A 1 111 ? -34.39981 -28.01407 -14.31600 1.000 17.79102 108 ALA A C 1
ATOM 836 O O . ALA A 1 111 ? -35.47481 -27.52249 -14.68026 1.000 12.79193 108 ALA A O 1
ATOM 838 N N . GLN A 1 112 ? -33.25633 -27.84440 -14.97873 1.000 12.03723 109 GLN A N 1
ATOM 839 C CA . GLN A 1 112 ? -33.17070 -27.01503 -16.17966 1.000 14.90456 109 GLN A CA 1
ATOM 840 C C . GLN A 1 112 ? -32.40319 -27.77720 -17.25233 1.000 14.05656 109 GLN A C 1
ATOM 841 O O . GLN A 1 112 ? -31.26746 -28.20634 -17.02359 1.000 15.45725 109 GLN A O 1
ATOM 847 N N . GLY A 1 113 ? -33.01882 -27.93536 -18.42290 1.000 18.15081 110 GLY A N 1
ATOM 848 C CA . GLY A 1 113 ? -32.30924 -28.49517 -19.55674 1.000 14.29418 110 GLY A CA 1
ATOM 849 C C . GLY A 1 113 ? -31.41736 -27.43137 -20.15659 1.000 19.53671 110 GLY A C 1
ATOM 850 O O . GLY A 1 113 ? -31.87750 -26.33215 -20.48698 1.000 13.25560 110 GLY A O 1
ATOM 851 N N . VAL A 1 114 ? -30.13096 -27.75039 -20.29036 1.000 13.67701 111 VAL A N 1
ATOM 852 C CA A VAL A 1 114 ? -29.11593 -26.79691 -20.71087 0.410 15.17086 111 VAL A CA 1
ATOM 853 C CA B VAL A 1 114 ? -29.18151 -26.75337 -20.75234 0.590 15.15920 111 VAL A CA 1
ATOM 854 C C . VAL A 1 114 ? -28.60802 -27.06647 -22.12837 1.000 19.06686 111 VAL A C 1
ATOM 855 O O . VAL A 1 114 ? -28.20620 -26.12454 -22.82744 1.000 16.88913 111 VAL A O 1
ATOM 862 N N . SER A 1 115 ? -28.61285 -28.32274 -22.57239 1.000 15.91284 112 SER A N 1
ATOM 863 C CA . SER A 1 115 ? -28.03586 -28.64927 -23.87448 1.000 15.92900 112 SER A CA 1
ATOM 864 C C . SER A 1 115 ? -28.67976 -29.90583 -24.43814 1.000 17.48475 112 SER A C 1
ATOM 865 O O . SER A 1 115 ? -29.45686 -30.59387 -23.76738 1.000 9.07195 112 SER A O 1
ATOM 868 N N . GLY A 1 116 ? -28.32830 -30.21092 -25.69081 1.000 15.67328 113 GLY A N 1
ATOM 869 C CA . GLY A 1 116 ? -28.93108 -31.37418 -26.28542 1.000 15.07867 113 GLY A CA 1
ATOM 870 C C . GLY A 1 116 ? -30.43195 -31.19609 -26.42233 1.000 18.88465 113 GLY A C 1
ATOM 871 O O . GLY A 1 116 ? -30.95115 -30.07337 -26.52588 1.000 13.04355 113 GLY A O 1
ATOM 872 N N . ARG A 1 117 ? -31.14880 -32.32586 -26.40968 1.000 13.75708 114 ARG A N 1
ATOM 873 C CA . ARG A 1 117 ? -32.59733 -32.26910 -26.56969 1.000 15.10583 114 ARG A CA 1
ATOM 874 C C . ARG A 1 117 ? -33.29604 -31.64054 -25.37153 1.000 19.64847 114 ARG A C 1
ATOM 875 O O . ARG A 1 117 ? -34.48706 -31.32434 -25.47354 1.000 10.98349 114 ARG A O 1
ATOM 883 N N . TYR A 1 118 ? -32.57596 -31.42412 -24.26210 1.000 13.04509 115 TYR A N 1
ATOM 884 C CA . TYR A 1 118 ? -33.14411 -30.83808 -23.04949 1.000 13.81414 115 TYR A CA 1
ATOM 885 C C . TYR A 1 118 ? -33.14260 -29.31070 -23.05755 1.000 18.91120 115 TYR A C 1
ATOM 886 O O . TYR A 1 118 ? -33.87116 -28.71262 -22.26437 1.000 13.37284 115 TYR A O 1
ATOM 895 N N . ARG A 1 119 ? -32.35337 -28.67193 -23.92757 1.000 15.99395 116 ARG A N 1
ATOM 896 C CA . ARG A 1 119 ? -32.16835 -27.22342 -23.87179 1.000 16.47784 116 ARG A CA 1
ATOM 897 C C . ARG A 1 119 ? -33.48479 -26.45565 -23.88345 1.000 21.44091 116 ARG A C 1
ATOM 898 O O . ARG A 1 119 ? -34.34068 -26.66812 -24.74658 1.000 17.85726 116 ARG A O 1
ATOM 906 N N . GLY A 1 120 ? -33.62070 -25.52226 -22.94214 1.000 16.98389 117 GLY A N 1
ATOM 907 C CA . GLY A 1 120 ? -34.79803 -24.68029 -22.88633 1.000 17.42616 117 GLY A CA 1
ATOM 908 C C . GLY A 1 120 ? -35.99905 -25.28062 -22.18694 1.000 19.82903 117 GLY A C 1
ATOM 909 O O . GLY A 1 120 ? -37.01099 -24.58713 -22.02520 1.000 20.81673 117 GLY A O 1
ATOM 910 N N . LEU A 1 121 ? -35.93004 -26.53589 -21.76239 1.000 14.32889 118 LEU A N 1
ATOM 911 C CA . LEU A 1 121 ? -37.01058 -27.13765 -20.99831 1.000 15.13904 118 LEU A CA 1
ATOM 912 C C . LEU A 1 121 ? -36.69265 -27.02404 -19.51334 1.000 13.91407 118 LEU A C 1
ATOM 913 O O . LEU A 1 121 ? -35.53138 -26.91689 -19.11659 1.000 15.80935 118 LEU A O 1
ATOM 918 N N . SER A 1 122 ? -37.74228 -27.05814 -18.69881 1.000 14.62300 119 SER A N 1
ATOM 919 C CA . SER A 1 122 ? -37.61737 -26.88789 -17.25304 1.000 16.76989 119 SER A CA 1
ATOM 920 C C . SER A 1 122 ? -38.63107 -27.77833 -16.54864 1.000 12.54160 119 SER A C 1
ATOM 921 O O . SER A 1 122 ? -39.64496 -28.18426 -17.12129 1.000 18.67479 119 SER A O 1
ATOM 924 N N . GLY A 1 123 ? -38.35093 -28.08189 -15.28964 1.000 13.29099 120 GLY A N 1
ATOM 925 C CA . GLY A 1 123 ? -39.25465 -28.93923 -14.55870 1.000 10.42917 120 GLY A CA 1
ATOM 926 C C . GLY A 1 123 ? -38.63949 -29.36641 -13.24557 1.000 11.45389 120 GLY A C 1
ATOM 927 O O . GLY A 1 123 ? -38.13099 -28.52238 -12.50127 1.000 15.05760 120 GLY A O 1
ATOM 928 N N . THR A 1 124 ? -38.63589 -30.66892 -12.98199 1.000 14.46824 121 THR A N 1
ATOM 929 C CA . THR A 1 124 ? -38.36386 -31.20810 -11.65510 1.000 14.25411 121 THR A CA 1
ATOM 930 C C . THR A 1 124 ? -37.49230 -32.45377 -11.76606 1.000 16.69129 121 THR A C 1
ATOM 931 O O . THR A 1 124 ? -37.71544 -33.31028 -12.62362 1.000 14.73224 121 THR A O 1
ATOM 935 N N . ARG A 1 125 ? -36.48295 -32.53087 -10.91121 1.000 12.52815 122 ARG A N 1
ATOM 936 C CA . ARG A 1 125 ? -35.66198 -33.72200 -10.75238 1.000 11.56863 122 ARG A CA 1
ATOM 937 C C . ARG A 1 125 ? -36.03972 -34.34398 -9.41221 1.000 18.15707 122 ARG A C 1
ATOM 938 O O . ARG A 1 125 ? -35.97868 -33.66120 -8.38325 1.000 13.27732 122 ARG A O 1
ATOM 946 N N . THR A 1 126 ? -36.47003 -35.60617 -9.41570 1.000 13.40482 123 THR A N 1
ATOM 947 C CA . THR A 1 126 ? -36.78731 -36.24326 -8.14542 1.000 13.61181 123 THR A CA 1
ATOM 948 C C . THR A 1 126 ? -35.75994 -37.31649 -7.82325 1.000 17.40839 123 THR A C 1
ATOM 949 O O . THR A 1 126 ? -35.08341 -37.85502 -8.70444 1.000 15.38012 123 THR A O 1
ATOM 953 N N . PHE A 1 127 ? -35.66770 -37.64613 -6.53795 1.000 11.99387 124 PHE A N 1
ATOM 954 C CA . PHE A 1 127 ? -34.72311 -38.66598 -6.09795 1.000 16.44540 124 PHE A CA 1
ATOM 955 C C . PHE A 1 127 ? -35.17007 -39.20549 -4.74673 1.000 22.44835 124 PHE A C 1
ATOM 956 O O . PHE A 1 127 ? -35.63875 -38.44611 -3.88920 1.000 13.64122 124 PHE A O 1
ATOM 964 N N . GLN A 1 128 ? -35.05616 -40.52423 -4.59046 1.000 14.61992 125 GLN A N 1
ATOM 965 C CA . GLN A 1 128 ? -35.51127 -41.22766 -3.39188 1.000 15.80013 125 GLN A CA 1
ATOM 966 C C . GLN A 1 128 ? -34.44949 -42.24077 -3.00502 1.000 16.51860 125 GLN A C 1
ATOM 967 O O . GLN A 1 128 ? -34.13332 -43.13905 -3.79051 1.000 13.72523 125 GLN A O 1
ATOM 973 N N . LEU A 1 129 ? -33.88748 -42.07858 -1.80921 1.000 15.00038 126 LEU A N 1
ATOM 974 C CA . LEU A 1 129 ? -32.90502 -43.02158 -1.29133 1.000 15.68739 126 LEU A CA 1
ATOM 975 C C . LEU A 1 129 ? -33.57279 -44.35698 -0.98726 1.000 23.98126 126 LEU A C 1
ATOM 976 O O . LEU A 1 129 ? -34.48524 -44.41431 -0.15801 1.000 17.55008 126 LEU A O 1
ATOM 981 N N . LEU A 1 130 ? -33.11400 -45.43108 -1.64319 1.000 14.48742 127 LEU A N 1
ATOM 982 C CA . LEU A 1 130 ? -33.66890 -46.76328 -1.41143 1.000 18.17637 127 LEU A CA 1
ATOM 983 C C . LEU A 1 130 ? -32.86389 -47.56252 -0.39683 1.000 23.18011 127 LEU A C 1
ATOM 984 O O . LEU A 1 130 ? -33.44701 -48.21600 0.47083 1.000 19.23506 127 LEU A O 1
ATOM 989 N N . GLU A 1 131 ? -31.53940 -47.57027 -0.51763 1.000 18.80620 128 GLU A N 1
ATOM 990 C CA . GLU A 1 131 ? -30.71457 -48.23501 0.48221 1.000 18.94096 128 GLU A CA 1
ATOM 991 C C . GLU A 1 131 ? -29.28123 -47.75023 0.35128 1.000 22.18220 128 GLU A C 1
ATOM 992 O O . GLU A 1 131 ? -28.90882 -47.05918 -0.60182 1.000 20.44623 128 GLU A O 1
ATOM 998 N N . ARG A 1 132 ? -28.49136 -48.11070 1.35686 1.000 18.68820 129 ARG A N 1
ATOM 999 C CA A ARG A 1 132 ? -27.06520 -47.80125 1.42319 0.000 20.01557 129 ARG A CA 1
ATOM 1000 C CA B ARG A 1 132 ? -27.06888 -47.80037 1.43807 0.496 20.09890 129 ARG A CA 1
ATOM 1001 C CA C ARG A 1 132 ? -27.06381 -47.80002 1.42022 0.504 20.07529 129 ARG A CA 1
ATOM 1002 C C . ARG A 1 132 ? -26.33166 -49.12755 1.55470 1.000 20.28911 129 ARG A C 1
ATOM 1003 O O . ARG A 1 132 ? -26.03333 -49.57314 2.67113 1.000 21.40090 129 ARG A O 1
ATOM 1025 N N . PRO A 1 133 ? -26.03479 -49.80113 0.43923 1.000 25.14568 130 PRO A N 1
ATOM 1026 C CA . PRO A 1 133 ? -25.40945 -51.13329 0.54573 1.000 25.63112 130 PRO A CA 1
ATOM 1027 C C . PRO A 1 133 ? -24.01050 -51.11622 1.14700 1.000 24.72974 130 PRO A C 1
ATOM 1028 O O . PRO A 1 133 ? -23.54529 -52.16710 1.58591 1.000 26.18710 130 PRO A O 1
ATOM 1032 N N . ASP A 1 134 ? -23.33600 -49.97165 1.20404 1.000 20.38214 131 ASP A N 1
ATOM 1033 C CA . ASP A 1 134 ? -22.12659 -49.84106 2.00745 1.000 22.52945 131 ASP A CA 1
ATOM 1034 C C . ASP A 1 134 ? -21.94133 -48.35909 2.32679 1.000 16.88714 131 ASP A C 1
ATOM 1035 O O . ASP A 1 134 ? -22.68869 -47.51436 1.81689 1.000 21.93536 131 ASP A O 1
ATOM 1040 N N . PRO A 1 135 ? -20.98148 -48.00500 3.19154 1.000 18.50627 132 PRO A N 1
ATOM 1041 C CA . PRO A 1 135 ? -20.86982 -46.59027 3.59643 1.000 17.82818 132 PRO A CA 1
ATOM 1042 C C . PRO A 1 135 ? -20.51278 -45.64359 2.46884 1.000 14.90049 132 PRO A C 1
ATOM 1043 O O . PRO A 1 135 ? -20.62319 -44.42452 2.65168 1.000 14.02469 132 PRO A O 1
ATOM 1047 N N . GLY A 1 136 ? -20.08222 -46.14671 1.31558 1.000 15.17736 133 GLY A N 1
ATOM 1048 C CA . GLY A 1 136 ? -19.72971 -45.28040 0.20489 1.000 12.55570 133 GLY A CA 1
ATOM 1049 C C . GLY A 1 136 ? -20.73199 -45.22624 -0.93165 1.000 17.94372 133 GLY A C 1
ATOM 1050 O O . GLY A 1 136 ? -20.44438 -44.58438 -1.95008 1.000 14.62357 133 GLY A O 1
ATOM 1051 N N . THR A 1 137 ? -21.89789 -45.86336 -0.79283 1.000 13.61097 134 THR A N 1
ATOM 1052 C CA . THR A 1 137 ? -22.81561 -46.08953 -1.90371 1.000 12.77216 134 THR A CA 1
ATOM 1053 C C . THR A 1 137 ? -24.25718 -45.88969 -1.46535 1.000 17.00660 134 THR A C 1
ATOM 1054 O O . THR A 1 137 ? -24.65978 -46.35133 -0.39433 1.000 16.22873 134 THR A O 1
ATOM 1058 N N . SER A 1 138 ? -25.02240 -45.18503 -2.29993 1.000 12.46265 135 SER A N 1
ATOM 1059 C CA . SER A 1 138 ? -26.46746 -45.04090 -2.16355 1.000 17.40686 135 SER A CA 1
ATOM 1060 C C . SER A 1 138 ? -27.14034 -45.50059 -3.44826 1.000 19.29173 135 SER A C 1
ATOM 1061 O O . SER A 1 138 ? -26.69479 -45.14475 -4.54202 1.000 17.97048 135 SER A O 1
ATOM 1064 N N . LEU A 1 139 ? -28.18354 -46.32035 -3.31160 1.000 16.27218 136 LEU A N 1
ATOM 1065 C CA . LEU A 1 139 ? -29.03875 -46.69418 -4.42918 1.000 13.76046 136 LEU A CA 1
ATOM 1066 C C . LEU A 1 139 ? -30.28025 -45.82568 -4.37513 1.000 20.15774 136 LEU A C 1
ATOM 1067 O O . LEU A 1 139 ? -30.96697 -45.77497 -3.34787 1.000 14.61072 136 LEU A O 1
ATOM 1072 N N . VAL A 1 140 ? -30.56156 -45.14735 -5.47821 1.000 14.34115 137 VAL A N 1
ATOM 1073 C CA . VAL A 1 140 ? -31.54665 -44.08087 -5.52365 1.000 15.74187 137 VAL A CA 1
ATOM 1074 C C . VAL A 1 140 ? -32.50246 -44.35805 -6.67513 1.000 14.58536 137 VAL A C 1
ATOM 1075 O O . VAL A 1 140 ? -32.07803 -44.79398 -7.75370 1.000 14.97382 137 VAL A O 1
ATOM 1079 N N . ARG A 1 141 ? -33.79436 -44.13782 -6.43795 1.000 14.99554 138 ARG A N 1
ATOM 1080 C CA A ARG A 1 141 ? -34.79332 -44.15423 -7.49891 0.554 15.88990 138 ARG A CA 1
ATOM 1081 C CA B ARG A 1 141 ? -34.80462 -44.15887 -7.48944 0.446 15.90506 138 ARG A CA 1
ATOM 1082 C C . ARG A 1 141 ? -35.08032 -42.71565 -7.89337 1.000 14.94450 138 ARG A C 1
ATOM 1083 O O . ARG A 1 141 ? -35.42641 -41.89082 -7.04339 1.000 14.38011 138 ARG A O 1
ATOM 1098 N N . SER A 1 142 ? -34.94188 -42.42286 -9.17717 1.000 14.34269 139 SER A N 1
ATOM 1099 C CA . SER A 1 142 ? -34.96069 -41.05794 -9.66905 1.000 16.71553 139 SER A CA 1
ATOM 1100 C C . SER A 1 142 ? -35.92580 -40.90793 -10.83529 1.000 14.76027 139 SER A C 1
ATOM 1101 O O . SER A 1 142 ? -36.32050 -41.87879 -11.48973 1.000 16.80566 139 SER A O 1
ATOM 1104 N N . SER A 1 143 ? -36.31872 -39.66552 -11.07204 1.000 11.00416 140 SER A N 1
ATOM 1105 C CA . SER A 1 143 ? -37.11290 -39.35577 -12.24761 1.000 15.32061 140 SER A CA 1
ATOM 1106 C C . SER A 1 143 ? -36.83983 -37.91297 -12.62944 1.000 21.00399 140 SER A C 1
ATOM 1107 O O . SER A 1 143 ? -36.34598 -37.11653 -11.82214 1.000 13.72598 140 SER A O 1
ATOM 1110 N N . LEU A 1 144 ? -37.16603 -37.58330 -13.87298 1.000 12.96372 141 LEU A N 1
ATOM 1111 C CA . LEU A 1 144 ? -36.93624 -36.24460 -14.38937 1.000 14.03580 141 LEU A CA 1
ATOM 1112 C C . LEU A 1 144 ? -38.09903 -35.87935 -15.29375 1.000 16.15629 141 LEU A C 1
ATOM 1113 O O . LEU A 1 144 ? -38.44137 -36.63642 -16.20875 1.000 15.94834 141 LEU A O 1
ATOM 1118 N N . VAL A 1 145 ? -38.72093 -34.74007 -15.03369 1.000 13.10264 142 VAL A N 1
ATOM 1119 C CA . VAL A 1 145 ? -39.81542 -34.27935 -15.87783 1.000 16.48325 142 VAL A CA 1
ATOM 1120 C C . VAL A 1 145 ? -39.46217 -32.88263 -16.34120 1.000 13.58245 142 VAL A C 1
ATOM 1121 O O . VAL A 1 145 ? -39.24321 -31.99257 -15.51375 1.000 14.42789 142 VAL A O 1
ATOM 1125 N N . LEU A 1 146 ? -39.39812 -32.68403 -17.65391 1.000 12.26121 143 LEU A N 1
ATOM 1126 C CA . LEU A 1 146 ? -39.10480 -31.37890 -18.22555 1.000 13.27091 143 LEU A CA 1
ATOM 1127 C C . LEU A 1 146 ? -40.14792 -31.05289 -19.27636 1.000 16.02366 143 LEU A C 1
ATOM 1128 O O . LEU A 1 146 ? -40.59986 -31.93591 -20.02056 1.000 17.22013 143 LEU A O 1
ATOM 1133 N N . ASN A 1 147 ? -40.50292 -29.77689 -19.35143 1.000 14.47948 144 ASN A N 1
ATOM 1134 C CA . ASN A 1 147 ? -41.38229 -29.31859 -20.41449 1.000 18.58749 144 ASN A CA 1
ATOM 1135 C C . ASN A 1 147 ? -41.01781 -27.88516 -20.76418 1.000 19.90146 144 ASN A C 1
ATOM 1136 O O . ASN A 1 147 ? -40.30674 -27.20087 -20.02280 1.000 19.65336 144 ASN A O 1
ATOM 1141 N N . GLY A 1 148 ? -41.48423 -27.45673 -21.92545 1.000 21.12352 145 GLY A N 1
ATOM 1142 C CA . GLY A 1 148 ? -41.17944 -26.11884 -22.37506 1.000 21.19193 145 GLY A CA 1
ATOM 1143 C C . GLY A 1 148 ? -41.66334 -25.86900 -23.77708 1.000 37.23723 145 GLY A C 1
ATOM 1144 O O . GLY A 1 148 ? -41.63413 -24.71731 -24.22280 1.000 30.90165 145 GLY A O 1
ATOM 1146 N N . VAL B 1 7 ? -25.61194 -16.03463 -33.17156 1.000 57.39483 4 VAL B N 1
ATOM 1147 C CA . VAL B 1 7 ? -25.47028 -16.64375 -31.85414 1.000 67.08808 4 VAL B CA 1
ATOM 1148 C C . VAL B 1 7 ? -25.73896 -15.61118 -30.74020 1.000 64.51556 4 VAL B C 1
ATOM 1149 O O . VAL B 1 7 ? -25.06460 -14.58283 -30.63031 1.000 53.00165 4 VAL B O 1
ATOM 1153 N N . THR B 1 8 ? -26.74971 -15.89507 -29.92105 1.000 52.45048 5 THR B N 1
ATOM 1154 C CA . THR B 1 8 ? -27.22548 -14.93577 -28.93420 1.000 53.05557 5 THR B CA 1
ATOM 1155 C C . THR B 1 8 ? -26.26273 -14.85881 -27.75347 1.000 50.41707 5 THR B C 1
ATOM 1156 O O . THR B 1 8 ? -25.79473 -15.88264 -27.24679 1.000 41.01313 5 THR B O 1
ATOM 1160 N N . THR B 1 9 ? -25.95684 -13.63450 -27.32909 1.000 46.75887 6 THR B N 1
ATOM 1161 C CA . THR B 1 9 ? -25.12124 -13.39310 -26.16024 1.000 39.64092 6 THR B CA 1
ATOM 1162 C C . THR B 1 9 ? -25.76865 -12.29555 -25.33634 1.000 35.83901 6 THR B C 1
ATOM 1163 O O . THR B 1 9 ? -26.20450 -11.27704 -25.87809 1.000 38.85214 6 THR B O 1
ATOM 1167 N N . ILE B 1 10 ? -25.84372 -12.50405 -24.03460 1.000 31.62747 7 ILE B N 1
ATOM 1168 C CA . ILE B 1 10 ? -26.47356 -11.55028 -23.13761 1.000 28.19060 7 ILE B CA 1
ATOM 1169 C C . ILE B 1 10 ? -25.46872 -11.19003 -22.07058 1.000 27.15399 7 ILE B C 1
ATOM 1170 O O . ILE B 1 10 ? -24.75720 -12.06279 -21.56151 1.000 25.98699 7 ILE B O 1
ATOM 1175 N N . ASN B 1 11 ? -25.37593 -9.89957 -21.76301 1.000 28.40959 8 ASN B N 1
ATOM 1176 C CA . ASN B 1 11 ? -24.20749 -9.46351 -21.01513 1.000 25.27544 8 ASN B CA 1
ATOM 1177 C C . ASN B 1 11 ? -24.63445 -8.28804 -20.12458 1.000 34.30031 8 ASN B C 1
ATOM 1178 O O . ASN B 1 11 ? -24.62984 -7.13302 -20.55330 1.000 32.06350 8 ASN B O 1
ATOM 1183 N N . LEU B 1 12 ? -25.02295 -8.59525 -18.88539 1.000 22.54515 9 LEU B N 1
ATOM 1184 C CA . LEU B 1 12 ? -25.43316 -7.57163 -17.92649 1.000 25.69352 9 LEU B CA 1
ATOM 1185 C C . LEU B 1 12 ? -24.29697 -7.30628 -16.94742 1.000 27.96742 9 LEU B C 1
ATOM 1186 O O . LEU B 1 12 ? -23.90315 -8.20195 -16.19250 1.000 21.69622 9 LEU B O 1
ATOM 1191 N N . GLU B 1 13 ? -23.78195 -6.07914 -16.96192 1.000 22.31220 10 GLU B N 1
ATOM 1192 C CA . GLU B 1 13 ? -22.65316 -5.66023 -16.14837 1.000 27.02451 10 GLU B CA 1
ATOM 1193 C C . GLU B 1 13 ? -23.11610 -4.65698 -15.09741 1.000 23.35191 10 GLU B C 1
ATOM 1194 O O . GLU B 1 13 ? -24.16087 -4.02002 -15.23814 1.000 26.56470 10 GLU B O 1
ATOM 1200 N N . ASP B 1 14 ? -22.32889 -4.53658 -14.02910 1.000 27.18707 11 ASP B N 1
ATOM 1201 C CA . ASP B 1 14 ? -22.55490 -3.52081 -12.99032 1.000 28.03517 11 ASP B CA 1
ATOM 1202 C C . ASP B 1 14 ? -23.98088 -3.54528 -12.44993 1.000 30.34649 11 ASP B C 1
ATOM 1203 O O . ASP B 1 14 ? -24.59886 -2.49803 -12.21777 1.000 27.27756 11 ASP B O 1
ATOM 1208 N N . ILE B 1 15 ? -24.51536 -4.75059 -12.25375 1.000 24.23737 12 ILE B N 1
ATOM 1209 C CA . ILE B 1 15 ? -25.78486 -4.88058 -11.56007 1.000 22.77478 12 ILE B CA 1
ATOM 1210 C C . ILE B 1 15 ? -25.58541 -4.48189 -10.11017 1.000 20.89829 12 ILE B C 1
ATOM 1211 O O . ILE B 1 15 ? -24.67924 -4.98954 -9.43712 1.000 21.84560 12 ILE B O 1
ATOM 1216 N N . LYS B 1 16 ? -26.41496 -3.56046 -9.62650 1.000 20.57864 13 LYS B N 1
ATOM 1217 C CA . LYS B 1 16 ? -26.47316 -3.26930 -8.19898 1.000 23.70455 13 LYS B CA 1
ATOM 1218 C C . LYS B 1 16 ? -27.47878 -4.21547 -7.56073 1.000 17.60191 13 LYS B C 1
ATOM 1219 O O . LYS B 1 16 ? -28.65375 -4.22949 -7.94385 1.000 20.88061 13 LYS B O 1
ATOM 1225 N N . GLU B 1 17 ? -27.02897 -4.98903 -6.57676 1.000 20.67645 14 GLU B N 1
ATOM 1226 C CA . GLU B 1 17 ? -27.85816 -6.02327 -5.96689 1.000 21.66068 14 GLU B CA 1
ATOM 1227 C C . GLU B 1 17 ? -28.00568 -5.69559 -4.47985 1.000 21.68036 14 GLU B C 1
ATOM 1228 O O . GLU B 1 17 ? -27.02031 -5.70278 -3.73040 1.000 22.55474 14 GLU B O 1
ATOM 1234 N N . ILE B 1 18 ? -29.22579 -5.35662 -4.06798 1.000 19.29979 15 ILE B N 1
ATOM 1235 C CA . ILE B 1 18 ? -29.53204 -5.02931 -2.67905 1.000 20.49213 15 ILE B CA 1
ATOM 1236 C C . ILE B 1 18 ? -30.10718 -6.28768 -2.04017 1.000 21.07771 15 ILE B C 1
ATOM 1237 O O . ILE B 1 18 ? -31.25445 -6.66096 -2.30727 1.000 20.59276 15 ILE B O 1
ATOM 1242 N N . MET B 1 19 ? -29.34332 -6.94213 -1.17612 1.000 19.77119 16 MET B N 1
ATOM 1243 C CA . MET B 1 19 ? -29.68093 -8.30481 -0.79636 1.000 21.74930 16 MET B CA 1
ATOM 1244 C C . MET B 1 19 ? -30.12297 -8.31635 0.66296 1.000 21.90455 16 MET B C 1
ATOM 1245 O O . MET B 1 19 ? -29.36189 -7.93664 1.55790 1.000 16.86944 16 MET B O 1
ATOM 1250 N N . HIS B 1 20 ? -31.37372 -8.70108 0.88347 1.000 22.62904 17 HIS B N 1
ATOM 1251 C CA . HIS B 1 20 ? -31.94787 -8.83409 2.21597 1.000 22.51081 17 HIS B CA 1
ATOM 1252 C C . HIS B 1 20 ? -31.67740 -10.25030 2.71756 1.000 25.29535 17 HIS B C 1
ATOM 1253 O O . HIS B 1 20 ? -32.20587 -11.21927 2.17249 1.000 20.14025 17 HIS B O 1
ATOM 1260 N N . THR B 1 21 ? -30.86648 -10.36502 3.75775 1.000 24.30206 18 THR B N 1
ATOM 1261 C CA . THR B 1 21 ? -30.32109 -11.63515 4.20225 1.000 18.35722 18 THR B CA 1
ATOM 1262 C C . THR B 1 21 ? -30.93005 -12.05117 5.53682 1.000 24.18502 18 THR B C 1
ATOM 1263 O O . THR B 1 21 ? -31.12792 -11.21685 6.42947 1.000 21.84279 18 THR B O 1
ATOM 1267 N N . THR B 1 22 ? -31.23648 -13.34803 5.66414 1.000 20.92327 19 THR B N 1
ATOM 1268 C CA . THR B 1 22 ? -31.50100 -13.98416 6.95529 1.000 17.01714 19 THR B CA 1
ATOM 1269 C C . THR B 1 22 ? -30.38297 -14.98224 7.18439 1.000 22.74241 19 THR B C 1
ATOM 1270 O O . THR B 1 22 ? -30.27321 -15.97770 6.45368 1.000 18.61972 19 THR B O 1
ATOM 1274 N N . ILE B 1 23 ? -29.53807 -14.71363 8.17957 1.000 22.01495 20 ILE B N 1
ATOM 1275 C CA . ILE B 1 23 ? -28.30975 -15.48418 8.36870 1.000 20.56242 20 ILE B CA 1
ATOM 1276 C C . ILE B 1 23 ? -28.46822 -16.34912 9.60831 1.000 30.96513 20 ILE B C 1
ATOM 1277 O O . ILE B 1 23 ? -28.99798 -15.90344 10.63306 1.000 23.29976 20 ILE B O 1
ATOM 1282 N N . ARG B 1 24 ? -28.04335 -17.60016 9.49763 1.000 24.46042 21 ARG B N 1
ATOM 1283 C CA . ARG B 1 24 ? -28.21415 -18.59759 10.55497 1.000 24.85773 21 ARG B CA 1
ATOM 1284 C C . ARG B 1 24 ? -26.86800 -19.24822 10.85572 1.000 25.86828 21 ARG B C 1
ATOM 1285 O O . ARG B 1 24 ? -26.13380 -19.61257 9.93232 1.000 16.80493 21 ARG B O 1
ATOM 1293 N N . LEU B 1 25 ? -26.55177 -19.39051 12.14323 1.000 21.22056 22 LEU B N 1
ATOM 1294 C CA . LEU B 1 25 ? -25.25304 -19.91117 12.56904 1.000 23.56182 22 LEU B CA 1
ATOM 1295 C C . LEU B 1 25 ? -25.08975 -21.39472 12.24101 1.000 16.82640 22 LEU B C 1
ATOM 1296 O O . LEU B 1 25 ? -23.99547 -21.84497 11.87416 1.000 20.16892 22 LEU B O 1
ATOM 1301 N N . GLY B 1 26 ? -26.14246 -22.17929 12.41737 1.000 19.83559 23 GLY B N 1
ATOM 1302 C CA . GLY B 1 26 ? -25.99796 -23.63385 12.35136 1.000 23.14193 23 GLY B CA 1
ATOM 1303 C C . GLY B 1 26 ? -25.36442 -24.19723 13.61837 1.000 24.44933 23 GLY B C 1
ATOM 1304 O O . GLY B 1 26 ? -25.33797 -23.53429 14.65684 1.000 19.79775 23 GLY B O 1
ATOM 1305 N N . GLY B 1 27 ? -24.82291 -25.41784 13.52365 1.000 19.16714 24 GLY B N 1
ATOM 1306 C CA . GLY B 1 27 ? -24.17086 -26.07397 14.63761 1.000 20.13003 24 GLY B CA 1
ATOM 1307 C C . GLY B 1 27 ? -24.62609 -27.50824 14.79746 1.000 21.19406 24 GLY B C 1
ATOM 1308 O O . GLY B 1 27 ? -25.16750 -28.12194 13.87842 1.000 17.54497 24 GLY B O 1
ATOM 1309 N N . LYS B 1 28 ? -24.31559 -28.09153 15.95015 1.000 20.68556 25 LYS B N 1
ATOM 1310 C CA . LYS B 1 28 ? -24.78554 -29.45309 16.26869 1.000 18.24127 25 LYS B CA 1
ATOM 1311 C C . LYS B 1 28 ? -26.26821 -29.48763 16.57567 1.000 15.85325 25 LYS B C 1
ATOM 1312 O O . LYS B 1 28 ? -26.73703 -28.75352 17.45676 1.000 20.10598 25 LYS B O 1
ATOM 1318 N N . PRO B 1 29 ? -27.02039 -30.37384 15.93568 1.000 18.40593 26 PRO B N 1
ATOM 1319 C CA . PRO B 1 29 ? -28.41439 -30.58797 16.33411 1.000 17.53301 26 PRO B CA 1
ATOM 1320 C C . PRO B 1 29 ? -28.50936 -31.06153 17.77491 1.000 24.34217 26 PRO B C 1
ATOM 1321 O O . PRO B 1 29 ? -27.67673 -31.82796 18.26120 1.000 19.48887 26 PRO B O 1
ATOM 1325 N N . GLU B 1 30 ? -29.59524 -30.66326 18.42741 1.000 18.13366 27 GLU B N 1
ATOM 1326 C CA . GLU B 1 30 ? -29.81134 -30.95136 19.84124 1.000 21.37587 27 GLU B CA 1
ATOM 1327 C C . GLU B 1 30 ? -30.93027 -31.94179 20.08323 1.000 23.46663 27 GLU B C 1
ATOM 1328 O O . GLU B 1 30 ? -30.95786 -32.57367 21.14420 1.000 21.66544 27 GLU B O 1
ATOM 1334 N N . SER B 1 31 ? -31.85925 -32.06363 19.13803 1.000 19.01592 28 SER B N 1
ATOM 1335 C CA . SER B 1 31 ? -33.00908 -32.94056 19.26398 1.000 24.34679 28 SER B CA 1
ATOM 1336 C C . SER B 1 31 ? -33.45255 -33.35573 17.86929 1.000 25.04019 28 SER B C 1
ATOM 1337 O O . SER B 1 31 ? -33.01166 -32.79498 16.86498 1.000 30.44508 28 SER B O 1
ATOM 1340 N N . GLY B 1 32 ? -34.32545 -34.35606 17.81704 1.000 28.34793 29 GLY B N 1
ATOM 1341 C CA . GLY B 1 32 ? -34.84525 -34.84715 16.55712 1.000 29.63608 29 GLY B CA 1
ATOM 1342 C C . GLY B 1 32 ? -33.95354 -35.90833 15.95495 1.000 25.70309 29 GLY B C 1
ATOM 1343 O O . GLY B 1 32 ? -32.91322 -36.28264 16.50018 1.000 16.45553 29 GLY B O 1
ATOM 1344 N N . GLU B 1 33 ? -34.37527 -36.40520 14.78578 1.000 21.90328 30 GLU B N 1
ATOM 1345 C CA . GLU B 1 33 ? -33.60396 -37.44738 14.10930 1.000 23.09117 30 GLU B CA 1
ATOM 1346 C C . GLU B 1 33 ? -32.16704 -37.00646 13.87687 1.000 16.75175 30 GLU B C 1
ATOM 1347 O O . GLU B 1 33 ? -31.24150 -37.81980 13.95071 1.000 22.40353 30 GLU B O 1
ATOM 1353 N N . ALA B 1 34 ? -31.95977 -35.72145 13.57770 1.000 19.62450 31 ALA B N 1
ATOM 1354 C CA . ALA B 1 34 ? -30.61938 -35.28203 13.20942 1.000 24.75440 31 ALA B CA 1
ATOM 1355 C C . ALA B 1 34 ? -29.65523 -35.39789 14.38535 1.000 25.57780 31 ALA B C 1
ATOM 1356 O O . ALA B 1 34 ? -28.44938 -35.56524 14.18180 1.000 17.50269 31 ALA B O 1
ATOM 1358 N N . ALA B 1 35 ? -30.16539 -35.33613 15.61721 1.000 20.63812 32 ALA B N 1
ATOM 1359 C CA . ALA B 1 35 ? -29.29898 -35.47833 16.77808 1.000 26.64110 32 ALA B CA 1
ATOM 1360 C C . ALA B 1 35 ? -28.78395 -36.90888 16.94703 1.000 23.78130 32 ALA B C 1
ATOM 1361 O O . ALA B 1 35 ? -27.80113 -37.12737 17.65918 1.000 25.10452 32 ALA B O 1
ATOM 1363 N N . GLU B 1 36 ? -29.41523 -37.88787 16.31981 1.000 24.91456 33 GLU B N 1
ATOM 1364 C CA . GLU B 1 36 ? -28.93138 -39.25638 16.39265 1.000 22.64257 33 GLU B CA 1
ATOM 1365 C C . GLU B 1 36 ? -28.11401 -39.65444 15.17320 1.000 26.52680 33 GLU B C 1
ATOM 1366 O O . GLU B 1 36 ? -27.87173 -40.84304 14.96321 1.000 17.36523 33 GLU B O 1
ATOM 1372 N N . LEU B 1 37 ? -27.68305 -38.69614 14.37009 1.000 23.30258 34 LEU B N 1
ATOM 1373 C CA . LEU B 1 37 ? -26.93710 -38.96661 13.15482 1.000 16.62938 34 LEU B CA 1
ATOM 1374 C C . LEU B 1 37 ? -25.67434 -38.12252 13.13581 1.000 26.33710 34 LEU B C 1
ATOM 1375 O O . LEU B 1 37 ? -25.59410 -37.09414 13.81980 1.000 17.91491 34 LEU B O 1
ATOM 1380 N N . PRO B 1 38 ? -24.65457 -38.53558 12.35821 1.000 22.20131 35 PRO B N 1
ATOM 1381 C CA . PRO B 1 38 ? -23.44142 -37.70970 12.23701 1.000 19.08469 35 PRO B CA 1
ATOM 1382 C C . PRO B 1 38 ? -23.65651 -36.48750 11.35521 1.000 22.47860 35 PRO B C 1
ATOM 1383 O O . PRO B 1 38 ? -23.37557 -36.50897 10.15012 1.000 20.81986 35 PRO B O 1
ATOM 1387 N N . ILE B 1 39 ? -24.15242 -35.40570 11.95329 1.000 17.69716 36 ILE B N 1
ATOM 1388 C CA . ILE B 1 39 ? -24.63530 -34.25501 11.19433 1.000 12.31502 36 ILE B CA 1
ATOM 1389 C C . ILE B 1 39 ? -24.19705 -32.98082 11.89749 1.000 15.17716 36 ILE B C 1
ATOM 1390 O O . ILE B 1 39 ? -24.33152 -32.86911 13.11729 1.000 15.91414 36 ILE B O 1
ATOM 1395 N N . PHE B 1 40 ? -23.68556 -32.02459 11.13519 1.000 12.48693 37 PHE B N 1
ATOM 1396 C CA . PHE B 1 40 ? -23.61030 -30.62913 11.54532 1.000 11.16183 37 PHE B CA 1
ATOM 1397 C C . PHE B 1 40 ? -24.45862 -29.78957 10.60006 1.000 18.65368 37 PHE B C 1
ATOM 1398 O O . PHE B 1 40 ? -24.47712 -30.03753 9.38699 1.000 12.27830 37 PHE B O 1
ATOM 1406 N N . LEU B 1 41 ? -25.16431 -28.80666 11.15815 1.000 12.69436 38 LEU B N 1
ATOM 1407 C CA . LEU B 1 41 ? -25.91300 -27.84092 10.36760 1.000 16.54479 38 LEU B CA 1
ATOM 1408 C C . LEU B 1 41 ? -24.97843 -26.70324 9.96969 1.000 19.93142 38 LEU B C 1
ATOM 1409 O O . LEU B 1 41 ? -24.40005 -26.03758 10.83370 1.000 13.31607 38 LEU B O 1
ATOM 1414 N N . GLY B 1 42 ? -24.82536 -26.48714 8.66543 1.000 14.53524 39 GLY B N 1
ATOM 1415 C CA . GLY B 1 42 ? -23.95331 -25.42232 8.20736 1.000 13.44927 39 GLY B CA 1
ATOM 1416 C C . GLY B 1 42 ? -24.57900 -24.05537 8.40663 1.000 12.61746 39 GLY B C 1
ATOM 1417 O O . GLY B 1 42 ? -25.79933 -23.89540 8.41851 1.000 14.61311 39 GLY B O 1
ATOM 1418 N N . SER B 1 43 ? -23.71848 -23.06180 8.59429 1.000 14.59996 40 SER B N 1
ATOM 1419 C CA . SER B 1 43 ? -24.15912 -21.67798 8.52909 1.000 22.01021 40 SER B CA 1
ATOM 1420 C C . SER B 1 43 ? -24.78288 -21.41202 7.16852 1.000 20.62889 40 SER B C 1
ATOM 1421 O O . SER B 1 43 ? -24.25946 -21.84362 6.13432 1.000 19.87676 40 SER B O 1
ATOM 1424 N N . SER B 1 44 ? -25.92890 -20.74326 7.17735 1.000 17.20293 41 SER B N 1
ATOM 1425 C CA . SER B 1 44 ? -26.71488 -20.52708 5.96696 1.000 14.46256 41 SER B CA 1
ATOM 1426 C C . SER B 1 44 ? -27.10042 -19.05628 5.83904 1.000 19.01605 41 SER B C 1
ATOM 1427 O O . SER B 1 44 ? -27.20882 -18.31304 6.82868 1.000 18.72128 41 SER B O 1
ATOM 1430 N N . VAL B 1 45 ? -27.32862 -18.65504 4.59526 1.000 21.34006 42 VAL B N 1
ATOM 1431 C CA . VAL B 1 45 ? -27.86766 -17.35001 4.25315 1.000 18.86487 42 VAL B CA 1
ATOM 1432 C C . VAL B 1 45 ? -29.06919 -17.60316 3.36286 1.000 18.22092 42 VAL B C 1
ATOM 1433 O O . VAL B 1 45 ? -28.93207 -18.21430 2.29909 1.000 19.93877 42 VAL B O 1
ATOM 1437 N N . GLU B 1 46 ? -30.24224 -17.16764 3.79671 1.000 19.28858 43 GLU B N 1
ATOM 1438 C CA . GLU B 1 46 ? -31.40271 -17.10923 2.91693 1.000 19.56770 43 GLU B CA 1
ATOM 1439 C C . GLU B 1 46 ? -31.61277 -15.65481 2.52168 1.000 19.75388 43 GLU B C 1
ATOM 1440 O O . GLU B 1 46 ? -31.65837 -14.77712 3.38917 1.000 19.63625 43 GLU B O 1
ATOM 1446 N N . PHE B 1 47 ? -31.69811 -15.39054 1.21863 1.000 17.81497 44 PHE B N 1
ATOM 1447 C CA . PHE B 1 47 ? -31.74552 -14.01003 0.76794 1.000 22.71109 44 PHE B CA 1
ATOM 1448 C C . PHE B 1 47 ? -32.84127 -13.77388 -0.26157 1.000 20.55881 44 PHE B C 1
ATOM 1449 O O . PHE B 1 47 ? -33.26449 -14.68183 -0.99447 1.000 16.44479 44 PHE B O 1
ATOM 1457 N N . GLU B 1 48 ? -33.31093 -12.52840 -0.27431 1.000 19.67897 45 GLU B N 1
ATOM 1458 C CA . GLU B 1 48 ? -34.05004 -11.95038 -1.38725 1.000 23.74595 45 GLU B CA 1
ATOM 1459 C C . GLU B 1 48 ? -33.39268 -10.62776 -1.73231 1.000 18.44754 45 GLU B C 1
ATOM 1460 O O . GLU B 1 48 ? -32.87722 -9.93631 -0.84807 1.000 21.98885 45 GLU B O 1
ATOM 1466 N N . ALA B 1 49 ? -33.39001 -10.28688 -3.02205 1.000 19.47348 46 ALA B N 1
ATOM 1467 C CA . ALA B 1 49 ? -32.64091 -9.12758 -3.48395 1.000 17.79640 46 ALA B CA 1
ATOM 1468 C C . ALA B 1 49 ? -33.42780 -8.37346 -4.54662 1.000 18.09793 46 ALA B C 1
ATOM 1469 O O . ALA B 1 49 ? -34.24839 -8.94769 -5.26722 1.000 15.19413 46 ALA B O 1
ATOM 1471 N N . GLU B 1 50 ? -33.18836 -7.06725 -4.60912 1.000 17.54381 47 GLU B N 1
ATOM 1472 C CA . GLU B 1 50 ? -33.58935 -6.25483 -5.74452 1.000 22.03683 47 GLU B CA 1
ATOM 1473 C C . GLU B 1 50 ? -32.37188 -6.01824 -6.62485 1.000 21.90027 47 GLU B C 1
ATOM 1474 O O . GLU B 1 50 ? -31.26974 -5.77409 -6.12019 1.000 20.82271 47 GLU B O 1
ATOM 1480 N N . LEU B 1 51 ? -32.58237 -6.10260 -7.93783 1.000 17.82857 48 LEU B N 1
ATOM 1481 C CA . LEU B 1 51 ? -31.54227 -5.94514 -8.94153 1.000 16.71871 48 LEU B CA 1
ATOM 1482 C C . LEU B 1 51 ? -31.76199 -4.64267 -9.70603 1.000 20.02571 48 LEU B C 1
ATOM 1483 O O . LEU B 1 51 ? -32.86878 -4.38194 -10.19090 1.000 18.43848 48 LEU B O 1
ATOM 1488 N N . TYR B 1 52 ? -30.70524 -3.84627 -9.83306 1.000 16.40926 49 TYR B N 1
ATOM 1489 C CA . TYR B 1 52 ? -30.76807 -2.55068 -10.49936 1.000 19.58589 49 TYR B CA 1
ATOM 1490 C C . TYR B 1 52 ? -29.67769 -2.48294 -11.55835 1.000 19.02462 49 TYR B C 1
ATOM 1491 O O . TYR B 1 52 ? -28.60585 -3.07043 -11.39990 1.000 22.34383 49 TYR B O 1
ATOM 1500 N N . ASP B 1 53 ? -29.94465 -1.75450 -12.63969 1.000 24.73984 50 ASP B N 1
ATOM 1501 C CA . ASP B 1 53 ? -28.88194 -1.51932 -13.60157 1.000 23.05087 50 ASP B CA 1
ATOM 1502 C C . ASP B 1 53 ? -27.97217 -0.39708 -13.09310 1.000 26.95891 50 ASP B C 1
ATOM 1503 O O . ASP B 1 53 ? -28.19343 0.18469 -12.02568 1.000 24.11394 50 ASP B O 1
ATOM 1508 N N . ALA B 1 54 ? -26.92905 -0.09385 -13.86225 1.000 21.14600 51 ALA B N 1
ATOM 1509 C CA . ALA B 1 54 ? -25.93076 0.86845 -13.41969 1.000 25.92871 51 ALA B CA 1
ATOM 1510 C C . ALA B 1 54 ? -26.46134 2.29874 -13.35609 1.000 23.82348 51 ALA B C 1
ATOM 1511 O O . ALA B 1 54 ? -25.77594 3.16695 -12.80743 1.000 35.97282 51 ALA B O 1
ATOM 1513 N N . ASP B 1 55 ? -27.65112 2.57094 -13.89080 1.000 30.32997 52 ASP B N 1
ATOM 1514 C CA . ASP B 1 55 ? -28.28976 3.86688 -13.69143 1.000 30.37246 52 ASP B CA 1
ATOM 1515 C C . ASP B 1 55 ? -29.22253 3.89055 -12.48717 1.000 32.38176 52 ASP B C 1
ATOM 1516 O O . ASP B 1 55 ? -29.80087 4.94195 -12.19710 1.000 31.47687 52 ASP B O 1
ATOM 1521 N N . GLY B 1 56 ? -29.41418 2.76390 -11.80159 1.000 26.67435 53 GLY B N 1
ATOM 1522 C CA . GLY B 1 56 ? -30.29141 2.72539 -10.65232 1.000 23.63738 53 GLY B CA 1
ATOM 1523 C C . GLY B 1 56 ? -31.71119 2.30453 -10.94807 1.000 23.75183 53 GLY B C 1
ATOM 1524 O O . GLY B 1 56 ? -32.53357 2.25141 -10.02576 1.000 26.15695 53 GLY B O 1
ATOM 1525 N N . THR B 1 57 ? -32.02636 1.99415 -12.19621 1.000 18.74164 54 THR B N 1
ATOM 1526 C CA . THR B 1 57 ? -33.35117 1.50766 -12.55218 1.000 19.99680 54 THR B CA 1
ATOM 1527 C C . THR B 1 57 ? -33.48826 0.03584 -12.16948 1.000 25.51079 54 THR B C 1
ATOM 1528 O O . THR B 1 57 ? -32.64653 -0.78246 -12.54473 1.000 22.26864 54 THR B O 1
ATOM 1532 N N . GLN B 1 58 ? -34.55385 -0.31503 -11.45414 1.000 23.72026 55 GLN B N 1
ATOM 1533 C CA . GLN B 1 58 ? -34.73932 -1.72314 -11.10560 1.000 23.55023 55 GLN B CA 1
ATOM 1534 C C . GLN B 1 58 ? -34.94419 -2.56712 -12.36271 1.000 29.88199 55 GLN B C 1
ATOM 1535 O O . GLN B 1 58 ? -35.73775 -2.21875 -13.24154 1.000 25.18927 55 GLN B O 1
ATOM 154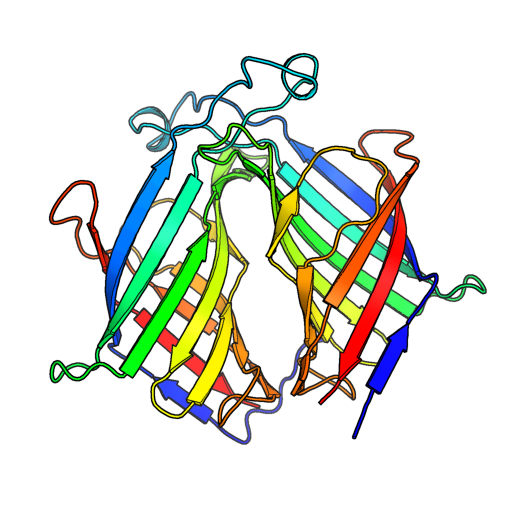1 N N . ILE B 1 59 ? -34.21587 -3.67913 -12.44734 1.000 20.36900 56 ILE B N 1
ATOM 1542 C CA . ILE B 1 59 ? -34.34700 -4.61165 -13.56046 1.000 20.79611 56 ILE B CA 1
ATOM 1543 C C . ILE B 1 59 ? -34.87454 -5.97033 -13.13500 1.000 22.27744 56 ILE B C 1
ATOM 1544 O O . ILE B 1 59 ? -35.18836 -6.79577 -14.00776 1.000 24.46717 56 ILE B O 1
ATOM 1549 N N . GLY B 1 60 ? -34.96922 -6.24650 -11.83896 1.000 25.23597 57 GLY B N 1
ATOM 1550 C CA . GLY B 1 60 ? -35.48639 -7.53061 -11.41617 1.000 21.00887 57 GLY B CA 1
ATOM 1551 C C . GLY B 1 60 ? -35.23180 -7.77838 -9.94317 1.000 20.91864 57 GLY B C 1
ATOM 1552 O O . GLY B 1 60 ? -35.01971 -6.84828 -9.15767 1.000 18.04303 57 GLY B O 1
ATOM 1553 N N . THR B 1 61 ? -35.28027 -9.05544 -9.59072 1.000 17.84417 58 THR B N 1
ATOM 1554 C CA . THR B 1 61 ? -35.15067 -9.50958 -8.21451 1.000 20.36252 58 THR B CA 1
ATOM 1555 C C . THR B 1 61 ? -34.39965 -10.82821 -8.21288 1.000 20.39906 58 THR B C 1
ATOM 1556 O O . THR B 1 61 ? -34.25260 -11.48174 -9.24738 1.000 17.60501 58 THR B O 1
ATOM 1560 N N . ALA B 1 62 ? -33.92815 -11.22999 -7.03637 1.000 19.51274 59 ALA B N 1
ATOM 1561 C CA . ALA B 1 62 ? -33.30445 -12.53485 -6.89664 1.000 22.59553 59 ALA B CA 1
ATOM 1562 C C . ALA B 1 62 ? -33.70091 -13.13918 -5.55618 1.000 16.37840 59 ALA B C 1
ATOM 1563 O O . ALA B 1 62 ? -34.12470 -12.44514 -4.62684 1.000 15.04234 59 ALA B O 1
ATOM 1565 N N . LYS B 1 63 ? -33.51312 -14.44601 -5.45588 1.000 16.76687 60 LYS B N 1
ATOM 1566 C CA . LYS B 1 63 ? -33.87480 -15.17604 -4.24818 1.000 13.28831 60 LYS B CA 1
ATOM 1567 C C . LYS B 1 63 ? -33.05993 -16.46052 -4.23353 1.000 20.80564 60 LYS B C 1
ATOM 1568 O O . LYS B 1 63 ? -32.90025 -17.09894 -5.27735 1.000 13.99973 60 LYS B O 1
ATOM 1574 N N . GLY B 1 64 ? -32.54271 -16.82806 -3.06789 1.000 18.46770 61 GLY B N 1
ATOM 1575 C CA . GLY B 1 64 ? -31.71682 -18.01683 -3.00925 1.000 19.40401 61 GLY B CA 1
ATOM 1576 C C . GLY B 1 64 ? -31.30333 -18.35871 -1.59579 1.000 16.26445 61 GLY B C 1
ATOM 1577 O O . GLY B 1 64 ? -31.71622 -17.72343 -0.61587 1.000 13.95985 61 GLY B O 1
ATOM 1578 N N . THR B 1 65 ? -30.48077 -19.39944 -1.51543 1.000 15.12483 62 THR B N 1
ATOM 1579 C CA . THR B 1 65 ? -29.93037 -19.90756 -0.26956 1.000 16.64327 62 THR B CA 1
ATOM 1580 C C . THR B 1 65 ? -28.47484 -20.25789 -0.50462 1.000 14.48518 62 THR B C 1
ATOM 1581 O O . THR B 1 65 ? -28.13811 -20.84244 -1.53705 1.000 11.89739 62 THR B O 1
ATOM 1585 N N . SER B 1 66 ? -27.61571 -19.91899 0.44848 1.000 17.65822 63 SER B N 1
ATOM 1586 C CA . SER B 1 66 ? -26.25411 -20.43281 0.43846 1.000 17.27107 63 SER B CA 1
ATOM 1587 C C . SER B 1 66 ? -25.92319 -21.03471 1.80043 1.000 17.93890 63 SER B C 1
ATOM 1588 O O . SER B 1 66 ? -26.50437 -20.64983 2.82149 1.000 15.14984 63 SER B O 1
ATOM 1591 N N . VAL B 1 67 ? -25.02159 -22.02721 1.79765 1.000 15.22263 64 VAL B N 1
ATOM 1592 C CA . VAL B 1 67 ? -24.63511 -22.77003 3.00087 1.000 12.66571 64 VAL B CA 1
ATOM 1593 C C . VAL B 1 67 ? -23.12180 -23.00415 2.97639 1.000 16.01714 64 VAL B C 1
ATOM 1594 O O . VAL B 1 67 ? -22.55049 -23.34950 1.93524 1.000 17.10984 64 VAL B O 1
ATOM 1598 N N . ILE B 1 68 ? -22.47496 -22.85568 4.13226 1.000 14.23241 65 ILE B N 1
ATOM 1599 C CA . ILE B 1 68 ? -21.02863 -23.05442 4.24469 1.000 15.47375 65 ILE B CA 1
ATOM 1600 C C . ILE B 1 68 ? -20.70715 -24.53693 4.43332 1.000 15.68381 65 ILE B C 1
ATOM 1601 O O . ILE B 1 68 ? -21.40154 -25.25561 5.16465 1.000 16.51759 65 ILE B O 1
ATOM 1606 N N . PHE B 1 69 ? -19.64871 -25.00503 3.76876 1.000 11.59670 66 PHE B N 1
ATOM 1607 C CA . PHE B 1 69 ? -19.11783 -26.35310 3.98921 1.000 16.36166 66 PHE B CA 1
ATOM 1608 C C . PHE B 1 69 ? -17.62610 -26.32901 3.66736 1.000 17.15584 66 PHE B C 1
ATOM 1609 O O . PHE B 1 69 ? -17.05849 -25.27132 3.38703 1.000 16.71788 66 PHE B O 1
ATOM 1617 N N . ALA B 1 70 ? -16.97694 -27.49731 3.70188 1.000 16.22355 67 ALA B N 1
ATOM 1618 C CA . ALA B 1 70 ? -15.54199 -27.52331 3.45136 1.000 19.01286 67 ALA B CA 1
ATOM 1619 C C . ALA B 1 70 ? -15.14754 -28.74466 2.63755 1.000 24.78889 67 ALA B C 1
ATOM 1620 O O . ALA B 1 70 ? -15.78546 -29.79985 2.69835 1.000 18.00463 67 ALA B O 1
ATOM 1622 N N . GLU B 1 71 ? -14.08771 -28.56279 1.85630 1.000 25.22490 68 GLU B N 1
ATOM 1623 C CA A GLU B 1 71 ? -13.53284 -29.65394 1.08320 0.570 29.02792 68 GLU B CA 1
ATOM 1624 C CA B GLU B 1 71 ? -13.44534 -29.58236 1.04408 0.430 29.10436 68 GLU B CA 1
ATOM 1625 C C . GLU B 1 71 ? -12.40637 -30.33792 1.86069 1.000 29.28871 68 GLU B C 1
ATOM 1626 O O . GLU B 1 71 ? -11.92879 -29.85212 2.89157 1.000 29.00023 68 GLU B O 1
ATOM 1637 N N . ALA B 1 72 ? -12.02071 -31.51834 1.36378 1.000 35.06563 69 ALA B N 1
ATOM 1638 C CA . ALA B 1 72 ? -11.00927 -32.32217 2.04963 1.000 33.50780 69 ALA B CA 1
ATOM 1639 C C . ALA B 1 72 ? -9.72946 -31.52899 2.28186 1.000 43.62298 69 ALA B C 1
ATOM 1640 O O . ALA B 1 72 ? -9.13252 -31.60253 3.36561 1.000 37.76098 69 ALA B O 1
ATOM 1642 N N . ASP B 1 73 ? -9.30334 -30.75026 1.27366 1.000 31.57169 70 ASP B N 1
ATOM 1643 C CA A ASP B 1 73 ? -8.18160 -29.81499 1.28952 0.166 32.46553 70 ASP B CA 1
ATOM 1644 C CA B ASP B 1 73 ? -8.04517 -30.04216 1.49362 0.834 30.09161 70 ASP B CA 1
ATOM 1645 C C . ASP B 1 73 ? -8.16223 -28.93250 2.52804 1.000 33.18650 70 ASP B C 1
ATOM 1646 O O . ASP B 1 73 ? -7.13668 -28.33348 2.86188 1.000 39.52962 70 ASP B O 1
ATOM 1655 N N . GLY B 1 74 ? -9.33859 -28.72525 3.11075 1.000 30.19414 71 GLY B N 1
ATOM 1656 C CA . GLY B 1 74 ? -9.54457 -27.69033 4.09560 1.000 36.52239 71 GLY B CA 1
ATOM 1657 C C . GLY B 1 74 ? -10.12451 -26.41361 3.53153 1.000 29.71608 71 GLY B C 1
ATOM 1658 O O . GLY B 1 74 ? -10.36419 -25.47117 4.29900 1.000 31.29433 71 GLY B O 1
ATOM 1659 N N . THR B 1 75 ? -10.36236 -26.35399 2.21833 1.000 27.45669 72 THR B N 1
ATOM 1660 C CA . THR B 1 75 ? -10.91237 -25.14749 1.60448 1.000 24.85805 72 THR B CA 1
ATOM 1661 C C . THR B 1 75 ? -12.34923 -24.92803 2.06969 1.000 21.20566 72 THR B C 1
ATOM 1662 O O . THR B 1 75 ? -13.22384 -25.77257 1.83761 1.000 21.67200 72 THR B O 1
ATOM 1666 N N . VAL B 1 76 ? -12.59877 -23.79401 2.70464 1.000 18.79797 73 VAL B N 1
ATOM 1667 C CA . VAL B 1 76 ? -13.95679 -23.44332 3.09479 1.000 23.57849 73 VAL B CA 1
ATOM 1668 C C . VAL B 1 76 ? -14.71693 -22.95751 1.86750 1.000 24.65091 73 VAL B C 1
ATOM 1669 O O . VAL B 1 76 ? -14.25090 -22.07571 1.13546 1.000 19.89368 73 VAL B O 1
ATOM 1673 N N . MET B 1 77 ? -15.88862 -23.54120 1.64520 1.000 23.79709 74 MET B N 1
ATOM 1674 C CA . MET B 1 77 ? -16.66477 -23.37923 0.43353 1.000 24.07953 74 MET B CA 1
ATOM 1675 C C . MET B 1 77 ? -18.04172 -22.84898 0.82877 1.000 22.31136 74 MET B C 1
ATOM 1676 O O . MET B 1 77 ? -18.44976 -22.93139 1.98854 1.000 16.54352 74 MET B O 1
ATOM 1681 N N . GLN B 1 78 ? -18.75720 -22.29184 -0.13517 1.000 16.30250 75 GLN B N 1
ATOM 1682 C CA . GLN B 1 78 ? -20.18757 -22.06667 -0.00950 1.000 17.97210 75 GLN B CA 1
ATOM 1683 C C . GLN B 1 78 ? -20.86701 -22.70091 -1.20377 1.000 15.92820 75 GLN B C 1
ATOM 1684 O O . GLN B 1 78 ? -20.33470 -22.66544 -2.31591 1.000 14.25955 75 GLN B O 1
ATOM 1690 N N . ILE B 1 79 ? -22.01712 -23.31489 -0.96480 1.000 15.87980 76 ILE B N 1
ATOM 1691 C CA . ILE B 1 79 ? -22.89560 -23.76958 -2.03281 1.000 18.95773 76 ILE B CA 1
ATOM 1692 C C . ILE B 1 79 ? -24.08342 -22.82054 -2.07718 1.000 14.09746 76 ILE B C 1
ATOM 1693 O O . ILE B 1 79 ? -24.58169 -22.39715 -1.02967 1.000 17.34002 76 ILE B O 1
ATOM 1698 N N . VAL B 1 80 ? -24.52178 -22.45846 -3.28141 1.000 14.74460 77 VAL B N 1
ATOM 1699 C CA . VAL B 1 80 ? -25.66930 -21.56929 -3.42532 1.000 14.57113 77 VAL B CA 1
ATOM 1700 C C . VAL B 1 80 ? -26.62349 -22.17713 -4.44584 1.000 16.02408 77 VAL B C 1
ATOM 1701 O O . VAL B 1 80 ? -26.19468 -22.86150 -5.37860 1.000 17.64219 77 VAL B O 1
ATOM 1705 N N . SER B 1 81 ? -27.92151 -21.99402 -4.22395 1.000 12.87246 78 SER B N 1
ATOM 1706 C CA . SER B 1 81 ? -28.93553 -22.28427 -5.22995 1.000 14.63585 78 SER B CA 1
ATOM 1707 C C . SER B 1 81 ? -29.88901 -21.10578 -5.24500 1.000 16.65501 78 SER B C 1
ATOM 1708 O O . SER B 1 81 ? -30.44169 -20.74355 -4.19890 1.000 13.95637 78 SER B O 1
ATOM 1711 N N . ALA B 1 82 ? -30.08089 -20.50651 -6.41452 1.000 16.74516 79 ALA B N 1
ATOM 1712 C CA . ALA B 1 82 ? -30.77255 -19.22611 -6.48253 1.000 15.33167 79 ALA B CA 1
ATOM 1713 C C . ALA B 1 82 ? -31.33866 -19.03574 -7.88339 1.000 15.35080 79 ALA B C 1
ATOM 1714 O O . ALA B 1 82 ? -31.13330 -19.85485 -8.78391 1.000 13.51851 79 ALA B O 1
ATOM 1716 N N . PHE B 1 83 ? -32.06835 -17.94024 -8.05561 1.000 17.71560 80 PHE B N 1
ATOM 1717 C CA . PHE B 1 83 ? -32.55541 -17.56555 -9.37282 1.000 17.06482 80 PHE B CA 1
ATOM 1718 C C . PHE B 1 83 ? -32.75954 -16.05709 -9.40242 1.000 19.47347 80 PHE B C 1
ATOM 1719 O O . PHE B 1 83 ? -32.97481 -15.42018 -8.36358 1.000 14.42609 80 PHE B O 1
ATOM 1727 N N . ASP B 1 84 ? -32.65072 -15.49871 -10.60002 1.000 18.64933 81 ASP B N 1
ATOM 1728 C CA . ASP B 1 84 ? -33.01814 -14.12631 -10.91302 1.000 19.36338 81 ASP B CA 1
ATOM 1729 C C . ASP B 1 84 ? -34.32497 -14.14787 -11.69159 1.000 16.88066 81 ASP B C 1
ATOM 1730 O O . ASP B 1 84 ? -34.53281 -15.03602 -12.51755 1.000 17.41225 81 ASP B O 1
ATOM 1735 N N . ASP B 1 85 ? -35.20191 -13.18350 -11.42876 1.000 17.69244 82 ASP B N 1
ATOM 1736 C CA . ASP B 1 85 ? -36.28087 -12.79311 -12.33960 1.000 22.52993 82 ASP B CA 1
ATOM 1737 C C . ASP B 1 85 ? -36.01100 -11.40382 -12.89704 1.000 22.17888 82 ASP B C 1
ATOM 1738 O O . ASP B 1 85 ? -35.99407 -10.42965 -12.14348 1.000 19.94183 82 ASP B O 1
ATOM 1743 N N . TYR B 1 86 ? -35.81932 -11.31738 -14.21317 1.000 21.16700 83 TYR B N 1
ATOM 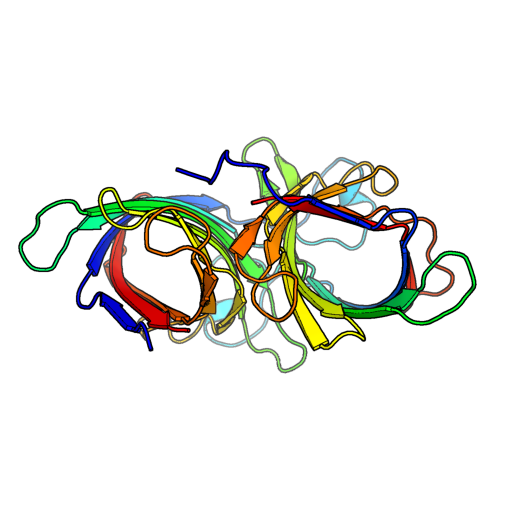1744 C CA . TYR B 1 86 ? -35.61262 -10.04276 -14.88978 1.000 17.43125 83 TYR B CA 1
ATOM 1745 C C . TYR B 1 86 ? -36.91936 -9.65752 -15.55953 1.000 28.57645 83 TYR B C 1
ATOM 1746 O O . TYR B 1 86 ? -37.44781 -10.42925 -16.37038 1.000 25.63580 83 TYR B O 1
ATOM 1755 N N . THR B 1 87 ? -37.43769 -8.47311 -15.21086 1.000 29.05482 84 THR B N 1
ATOM 1756 C CA . THR B 1 87 ? -38.66794 -7.97430 -15.82491 1.000 34.23453 84 THR B CA 1
ATOM 1757 C C . THR B 1 87 ? -38.61484 -8.09831 -17.34137 1.000 25.65821 84 THR B C 1
ATOM 1758 O O . THR B 1 87 ? -39.54641 -8.60733 -17.97685 1.000 40.55863 84 THR B O 1
ATOM 1762 N N . ASP B 1 88 ? -37.51089 -7.65819 -17.93627 1.000 28.83119 85 ASP B N 1
ATOM 1763 C CA . ASP B 1 88 ? -37.36047 -7.75537 -19.38327 1.000 43.12316 85 ASP B CA 1
ATOM 1764 C C . ASP B 1 88 ? -37.01741 -9.18703 -19.80108 1.000 39.87945 85 ASP B C 1
ATOM 1765 O O . ASP B 1 88 ? -37.72102 -9.78637 -20.62183 1.000 59.89542 85 ASP B O 1
ATOM 1770 N N . GLY B 1 89 ? -35.97092 -9.76795 -19.21123 1.000 31.76418 86 GLY B N 1
ATOM 1771 C CA . GLY B 1 89 ? -35.35738 -10.95665 -19.79032 1.000 35.41377 86 GLY B CA 1
ATOM 1772 C C . GLY B 1 89 ? -35.98319 -12.30442 -19.46527 1.000 35.09315 86 GLY B C 1
ATOM 1773 O O . GLY B 1 89 ? -35.85994 -13.24364 -20.26323 1.000 36.08286 86 GLY B O 1
ATOM 1774 N N . GLY B 1 90 ? -36.63985 -12.43880 -18.31071 1.000 27.80334 87 GLY B N 1
ATOM 1775 C CA . GLY B 1 90 ? -37.14046 -13.72348 -17.83508 1.000 22.18310 87 GLY B CA 1
ATOM 1776 C C . GLY B 1 90 ? -36.33921 -14.23555 -16.64259 1.000 21.63413 87 GLY B C 1
ATOM 1777 O O . GLY B 1 90 ? -35.51499 -13.52672 -16.05999 1.000 21.46356 87 GLY B O 1
ATOM 1778 N N . ARG B 1 91 ? -36.57518 -15.50833 -16.29895 1.000 17.25242 88 ARG B N 1
ATOM 1779 C CA . ARG B 1 91 ? -35.94139 -16.13262 -15.13230 1.000 18.29381 88 ARG B CA 1
ATOM 1780 C C . ARG B 1 91 ? -34.63435 -16.81987 -15.50371 1.000 16.99350 88 ARG B C 1
ATOM 1781 O O . ARG B 1 91 ? -34.54493 -17.50136 -16.52641 1.000 15.70365 88 ARG B O 1
ATOM 1789 N N . VAL B 1 92 ? -33.62886 -16.64988 -14.64888 1.000 14.51914 89 VAL B N 1
ATOM 1790 C CA . VAL B 1 92 ? -32.31634 -17.27130 -14.79819 1.000 14.82819 89 VAL B CA 1
ATOM 1791 C C . VAL B 1 92 ? -31.97970 -17.95172 -13.47540 1.000 22.86800 89 VAL B C 1
ATOM 1792 O O . VAL B 1 92 ? -31.77342 -17.26854 -12.46123 1.000 14.42946 89 VAL B O 1
ATOM 1796 N N . THR B 1 93 ? -31.92786 -19.28637 -13.47228 1.000 16.07890 90 THR B N 1
ATOM 1797 C CA . THR B 1 93 ? -31.45431 -19.99634 -12.28411 1.000 11.76338 90 THR B CA 1
ATOM 1798 C C . THR B 1 93 ? -29.92774 -19.93503 -12.23680 1.000 13.99392 90 THR B C 1
ATOM 1799 O O . THR B 1 93 ? -29.26207 -19.79662 -13.26995 1.000 15.12580 90 THR B O 1
ATOM 1803 N N . TRP B 1 94 ? -29.36699 -20.01924 -11.02702 1.000 14.08574 91 TRP B N 1
ATOM 1804 C CA . TRP B 1 94 ? -27.91983 -20.14035 -10.90925 1.000 14.56492 91 TRP B CA 1
ATOM 1805 C C . TRP B 1 94 ? -27.59558 -20.90299 -9.63482 1.000 17.22429 91 TRP B C 1
ATOM 1806 O O . TRP B 1 94 ? -28.30123 -20.77914 -8.62886 1.000 16.54941 91 TRP B O 1
ATOM 1817 N N . SER B 1 95 ? -26.51784 -21.68778 -9.68674 1.000 13.09476 92 SER B N 1
ATOM 1818 C CA A SER B 1 95 ? -26.19283 -22.59030 -8.59338 0.499 15.20296 92 SER B CA 1
ATOM 1819 C CA B SER B 1 95 ? -26.16371 -22.54103 -8.56204 0.501 15.17714 92 SER B CA 1
ATOM 1820 C C . SER B 1 95 ? -24.79149 -23.15501 -8.78766 1.000 15.78522 92 SER B C 1
ATOM 1821 O O . SER B 1 95 ? -24.37684 -23.41976 -9.92021 1.000 14.88338 92 SER B O 1
ATOM 1826 N N . GLY B 1 96 ? -24.10619 -23.38918 -7.68194 1.000 16.42579 93 GLY B N 1
ATOM 1827 C CA . GLY B 1 96 ? -22.80435 -24.01940 -7.69786 1.000 15.09345 93 GLY B CA 1
ATOM 1828 C C . GLY B 1 96 ? -22.13749 -23.81862 -6.35526 1.000 15.54458 93 GLY B C 1
ATOM 1829 O O . GLY B 1 96 ? -22.69697 -23.21361 -5.44304 1.000 19.25680 93 GLY B O 1
ATOM 1830 N N . ALA B 1 97 ? -20.91003 -24.31590 -6.26294 1.000 18.84473 94 ALA B N 1
ATOM 1831 C CA . ALA B 1 97 ? -20.06227 -24.05232 -5.10892 1.000 22.81645 94 ALA B CA 1
ATOM 1832 C C . ALA B 1 97 ? -18.92699 -23.10410 -5.49032 1.000 24.25295 94 ALA B C 1
ATOM 1833 O O . ALA B 1 97 ? -18.40726 -23.14612 -6.60800 1.000 22.45836 94 ALA B O 1
ATOM 1835 N N . TYR B 1 98 ? -18.54247 -22.24589 -4.54777 1.000 15.15481 95 TYR B N 1
ATOM 1836 C CA . TYR B 1 98 ? -17.45355 -21.29449 -4.74891 1.000 21.22156 95 TYR B CA 1
ATOM 1837 C C . TYR B 1 98 ? -16.68104 -21.15591 -3.44251 1.000 22.89298 95 TYR B C 1
ATOM 1838 O O . TYR B 1 98 ? -17.20027 -21.43881 -2.36069 1.000 19.85596 95 TYR B O 1
ATOM 1847 N N . THR B 1 99 ? -15.43098 -20.71725 -3.55048 1.000 24.05913 96 THR B N 1
ATOM 1848 C CA . THR B 1 99 ? -14.61525 -20.51772 -2.36097 1.000 26.55940 96 THR B CA 1
ATOM 1849 C C . THR B 1 99 ? -15.15170 -19.36365 -1.52597 1.000 24.08791 96 THR B C 1
ATOM 1850 O O . THR B 1 99 ? -15.53464 -18.31576 -2.04946 1.000 25.82786 96 THR B O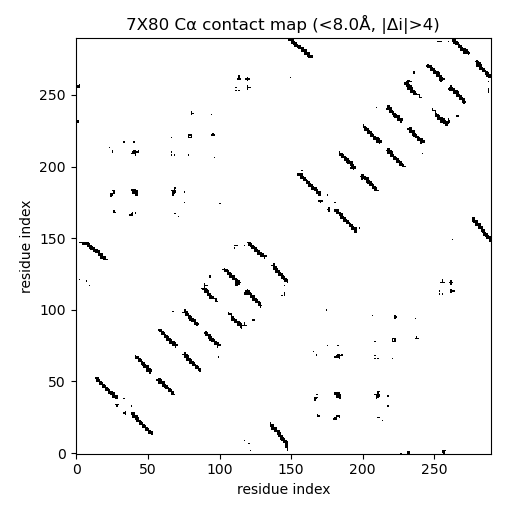 1
ATOM 1854 N N . MET B 1 100 ? -15.18805 -19.56303 -0.21214 1.000 24.77374 97 MET B N 1
ATOM 1855 C CA . MET B 1 100 ? -15.64329 -18.48636 0.65758 1.000 22.06564 97 MET B CA 1
ATOM 1856 C C . MET B 1 100 ? -14.62244 -17.36080 0.72824 1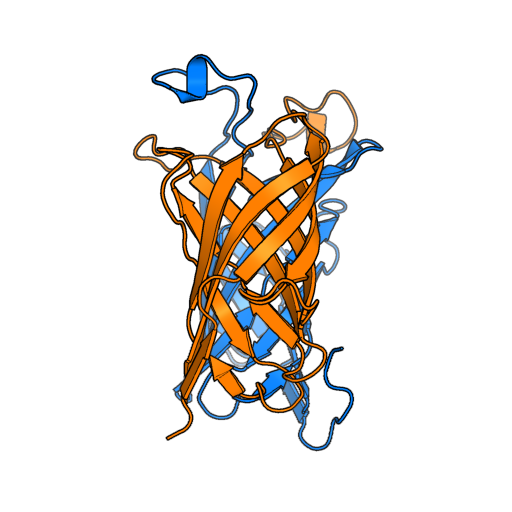.000 24.72478 97 MET B C 1
ATOM 1857 O O . MET B 1 100 ? -14.98724 -16.18081 0.67791 1.000 26.68567 97 MET B O 1
ATOM 1862 N N . PHE B 1 101 ? -13.35157 -17.70095 0.81860 1.000 23.71201 98 PHE B N 1
ATOM 1863 C CA . PHE B 1 101 ? -12.32646 -16.70927 1.07182 1.000 20.59215 98 PHE B CA 1
ATOM 1864 C C . PHE B 1 101 ? -11.46536 -16.48632 -0.16262 1.000 27.84652 98 PHE B C 1
ATOM 1865 O O . PHE B 1 101 ? -11.18057 -17.43675 -0.89844 1.000 26.19322 98 PHE B O 1
ATOM 1873 N N . PRO B 1 102 ? -11.06871 -15.23185 -0.43970 1.000 30.06001 99 PRO B N 1
ATOM 1874 C CA . PRO B 1 102 ? -11.41619 -14.05605 0.37257 1.000 21.42959 99 PRO B CA 1
ATOM 1875 C C . PRO B 1 102 ? -12.85750 -13.58645 0.15707 1.000 26.59439 99 PRO B C 1
ATOM 1876 O O . PRO B 1 102 ? -13.41728 -13.75879 -0.92909 1.000 23.07916 99 PRO B O 1
ATOM 1880 N N . THR B 1 103 ? -13.45978 -12.99585 1.18647 1.000 20.59520 100 THR B N 1
ATOM 1881 C CA . THR B 1 103 ? -14.88502 -12.70347 1.11267 1.000 19.20505 100 THR B CA 1
ATOM 1882 C C . THR B 1 103 ? -15.20801 -11.51295 0.21485 1.000 24.61248 100 THR B C 1
ATOM 1883 O O . THR B 1 103 ? -16.37110 -11.34352 -0.16384 1.000 25.01931 100 THR B O 1
ATOM 1887 N N . ASP B 1 104 ? -14.22227 -10.69697 -0.14514 1.000 25.75666 101 ASP B N 1
ATOM 1888 C CA . ASP B 1 104 ? -14.48189 -9.47438 -0.89802 1.000 31.30258 101 ASP B CA 1
ATOM 1889 C C . ASP B 1 104 ? -14.21601 -9.59731 -2.39565 1.000 26.70082 101 ASP B C 1
ATOM 1890 O O . ASP B 1 104 ? -14.41415 -8.61572 -3.11439 1.000 28.40232 101 ASP B O 1
ATOM 1895 N N . GLU B 1 105 ? -13.76225 -10.76882 -2.89105 1.000 23.39886 102 GLU B N 1
ATOM 1896 C CA . GLU B 1 105 ? -13.52666 -10.94512 -4.32313 1.000 27.29510 102 GLU B CA 1
ATOM 1897 C C . GLU B 1 105 ? -14.79877 -11.39271 -5.03567 1.000 27.92863 102 GLU B C 1
ATOM 1898 O O . GLU B 1 105 ? -15.72735 -11.91433 -4.40267 1.000 22.49665 102 GLU B O 1
ATOM 1904 N N . PRO B 1 106 ? -14.87381 -11.19213 -6.35948 1.000 25.44511 103 PRO B N 1
ATOM 1905 C CA . PRO B 1 106 ? -16.04541 -11.66375 -7.11354 1.000 23.62096 103 PRO B CA 1
ATOM 1906 C C . PRO B 1 106 ? -16.09359 -13.17737 -7.14783 1.000 21.40836 103 PRO B C 1
ATOM 1907 O O . PRO B 1 106 ? -15.06490 -13.84478 -7.27125 1.000 22.57875 103 PRO B O 1
ATOM 1911 N N . LYS B 1 107 ? -17.30131 -13.71475 -7.03305 1.000 19.44924 104 LYS B N 1
ATOM 1912 C CA . LYS B 1 107 ? -17.53645 -15.14851 -7.08893 1.000 22.53352 104 LYS B CA 1
ATOM 1913 C C . LYS B 1 107 ? -18.44332 -15.44494 -8.27532 1.000 18.53490 104 LYS B C 1
ATOM 1914 O O . LYS B 1 107 ? -19.22182 -14.58893 -8.69758 1.000 19.52562 104 LYS B O 1
ATOM 1920 N N . SER B 1 108 ? -18.36712 -16.66179 -8.80935 1.000 19.46283 105 SER B N 1
ATOM 1921 C CA A SER B 1 108 ? -19.20594 -17.00086 -9.94673 0.535 19.77271 105 SER B CA 1
ATOM 1922 C CA B SER B 1 108 ? -19.17320 -17.01235 -9.97322 0.465 19.77090 105 SER B CA 1
ATOM 1923 C C . SER B 1 108 ? -19.59561 -18.47197 -9.91409 1.000 20.68256 105 SER B C 1
ATOM 1924 O O . SER B 1 108 ? -18.81065 -19.33276 -9.51414 1.000 17.25892 105 SER B O 1
ATOM 1929 N N . VAL B 1 109 ? -20.82285 -18.73912 -10.34647 1.000 19.63538 106 VAL B N 1
ATOM 1930 C CA . VAL B 1 109 ? -21.33162 -20.09527 -10.53952 1.000 20.36302 106 VAL B CA 1
ATOM 1931 C C . VAL B 1 109 ? -22.10292 -20.12410 -11.85190 1.000 18.89680 106 VAL B C 1
ATOM 1932 O O . VAL B 1 109 ? -22.49088 -19.07186 -12.38139 1.000 16.38409 106 VAL B O 1
ATOM 1936 N N . PRO B 1 110 ? -22.35485 -21.31814 -12.39284 1.000 17.36933 107 PRO B N 1
ATOM 1937 C CA . PRO B 1 110 ? -23.09178 -21.40922 -13.66209 1.000 18.58947 107 PRO B CA 1
ATOM 1938 C C . PRO B 1 110 ? -24.53358 -20.94283 -13.52823 1.000 15.27233 107 PRO B C 1
ATOM 1939 O O . PRO B 1 110 ? -25.15518 -21.03915 -12.46332 1.000 15.67736 107 PRO B O 1
ATOM 1943 N N . ALA B 1 111 ? -25.05980 -20.42375 -14.63413 1.000 19.32914 108 ALA B N 1
ATOM 1944 C CA . ALA B 1 111 ? -26.41229 -19.89279 -14.69882 1.000 17.89905 108 ALA B CA 1
ATOM 1945 C C . ALA B 1 111 ? -27.11826 -20.45621 -15.92127 1.000 15.94511 108 ALA B C 1
ATOM 1946 O O . ALA B 1 111 ? -26.49471 -20.72229 -16.94641 1.000 15.61383 108 ALA B O 1
ATOM 1948 N N . GLN B 1 112 ? -28.43365 -20.59405 -15.81623 1.000 16.77809 109 GLN B N 1
ATOM 1949 C CA . GLN B 1 112 ? -29.26125 -21.12544 -16.88746 1.000 15.99831 109 GLN B CA 1
ATOM 1950 C C . GLN B 1 112 ? -30.46339 -20.20988 -17.08513 1.000 24.15112 109 GLN B C 1
ATOM 1951 O O . GLN B 1 112 ? -31.19478 -19.93630 -16.13064 1.000 17.46269 109 GLN B O 1
ATOM 1957 N N . GLY B 1 113 ? -30.67392 -19.72642 -18.30986 1.000 19.19169 110 GLY B N 1
ATOM 1958 C CA . GLY B 1 113 ? -31.90197 -18.99776 -18.59818 1.000 15.96825 110 GLY B CA 1
ATOM 1959 C C . GLY B 1 113 ? -33.00682 -19.99971 -18.87684 1.000 20.84974 110 GLY B C 1
ATOM 1960 O O . GLY B 1 113 ? -32.80586 -20.95368 -19.63920 1.000 21.30000 110 GLY B O 1
ATOM 1961 N N . VAL B 1 114 ? -34.18099 -19.79726 -18.26211 1.000 17.87549 111 VAL B N 1
ATOM 1962 C CA . VAL B 1 114 ? -35.25649 -20.78134 -18.35456 1.000 19.41091 111 VAL B CA 1
ATOM 1963 C C . VAL B 1 114 ? -36.58449 -20.21454 -18.83195 1.000 21.25183 111 VAL B C 1
ATOM 1964 O O . VAL B 1 114 ? -37.53763 -20.97978 -18.98571 1.000 26.22873 111 VAL B O 1
ATOM 1968 N N . SER B 1 115 ? -36.69707 -18.90954 -19.07529 1.000 17.79577 112 SER B N 1
ATOM 1969 C CA . SER B 1 115 ? -37.97392 -18.34125 -19.50403 1.000 22.61421 112 SER B CA 1
ATOM 1970 C C . SER B 1 115 ? -37.71326 -17.00578 -20.18467 1.000 21.65808 112 SER B C 1
ATOM 1971 O O . SER B 1 115 ? -36.60500 -16.46470 -20.13785 1.000 18.89161 112 SER B O 1
ATOM 1974 N N . GLY B 1 116 ? -38.75375 -16.49211 -20.83969 1.000 20.76786 113 GLY B N 1
ATOM 1975 C CA . GLY B 1 116 ? -38.63492 -15.23455 -21.56096 1.000 24.17329 113 GLY B CA 1
ATOM 1976 C C . GLY B 1 116 ? -37.56767 -15.33164 -22.63269 1.000 26.68649 113 GLY B C 1
ATOM 1977 O O . GLY B 1 116 ? -37.25039 -16.41453 -23.14574 1.000 21.69649 113 GLY B O 1
ATOM 1978 N N . ARG B 1 117 ? -36.97589 -14.18717 -22.96394 1.000 20.75065 114 ARG B N 1
ATOM 1979 C CA A ARG B 1 117 ? -35.93014 -14.14233 -23.97818 0.438 30.84697 114 ARG B CA 1
ATOM 1980 C CA B ARG B 1 117 ? -35.95691 -14.21574 -24.00226 0.359 30.82506 114 ARG B CA 1
ATOM 1981 C CA C ARG B 1 117 ? -35.92920 -14.13750 -23.97566 0.202 30.80523 114 ARG B CA 1
ATOM 1982 C C . ARG B 1 117 ? -34.63467 -14.79375 -23.51435 1.000 30.25193 114 ARG B C 1
ATOM 1983 O O . ARG B 1 117 ? -33.71905 -14.96309 -24.32430 1.000 27.28898 114 ARG B O 1
ATOM 2005 N N . TYR B 1 118 ? -34.53664 -15.18045 -22.24548 1.000 23.18663 115 TYR B N 1
ATOM 2006 C CA . TYR B 1 118 ? -33.30777 -15.78367 -21.76858 1.000 20.16739 115 TYR B CA 1
ATOM 2007 C C . TYR B 1 118 ? -33.32459 -17.31020 -21.89685 1.000 17.43012 115 TYR B C 1
ATOM 2008 O O . TYR B 1 118 ? -32.29182 -17.94774 -21.66770 1.000 17.79201 115 TYR B O 1
ATOM 2017 N N . ARG B 1 119 ? -34.47109 -17.89692 -22.26017 1.000 16.66376 116 ARG B N 1
ATOM 2018 C CA A ARG B 1 119 ? -34.64019 -19.35003 -22.27635 0.730 18.43815 116 ARG B CA 1
ATOM 2019 C CA B ARG B 1 119 ? -34.61207 -19.34938 -22.29004 0.270 18.57889 116 ARG B CA 1
ATOM 2020 C C . ARG B 1 119 ? -33.58365 -20.04360 -23.14069 1.000 25.34121 116 ARG B C 1
ATOM 2021 O O . ARG B 1 119 ? -33.38656 -19.69003 -24.30223 1.000 20.61559 116 ARG B O 1
ATOM 2036 N N . GLY B 1 120 ? -32.97680 -21.08862 -22.58471 1.000 21.96663 117 GLY B N 1
ATOM 2037 C CA . GLY B 1 120 ? -32.10925 -21.92380 -23.37412 1.000 18.04927 117 GLY B CA 1
ATOM 2038 C C . GLY B 1 120 ? -30.72444 -21.37792 -23.56810 1.000 21.41488 117 GLY B C 1
ATOM 2039 O O . GLY B 1 120 ? -29.92465 -22.00944 -24.26814 1.000 19.15375 117 GLY B O 1
ATOM 2040 N N . LEU B 1 121 ? -30.41608 -20.21725 -22.99267 1.000 17.71668 118 LEU B N 1
ATOM 2041 C CA . LEU B 1 121 ? -29.04782 -19.73331 -22.93529 1.000 16.44313 118 LEU B CA 1
ATOM 2042 C C . LEU B 1 121 ? -28.46331 -20.11439 -21.58142 1.000 18.00704 118 LEU B C 1
ATOM 2043 O O . LEU B 1 121 ? -29.18667 -20.23887 -20.59818 1.000 17.85951 118 LEU B O 1
ATOM 2048 N N . SER B 1 122 ? -27.15630 -20.32594 -21.53441 1.000 17.84966 119 SER B N 1
ATOM 2049 C CA . SER B 1 122 ? -26.51855 -20.63612 -20.26844 1.000 20.37159 119 SER B CA 1
ATOM 2050 C C . SER B 1 122 ? -25.19266 -19.90207 -20.20886 1.000 24.05695 119 SER B C 1
ATOM 2051 O O . SER B 1 122 ? -24.64115 -19.47776 -21.23353 1.000 23.38859 119 SER B O 1
ATOM 2054 N N . GLY B 1 123 ? -24.69135 -19.75216 -18.98729 1.000 17.26524 120 GLY B N 1
ATOM 2055 C CA . GLY B 1 123 ? -23.44712 -19.05746 -18.77816 1.000 13.77198 120 GLY B CA 1
ATOM 2056 C C . GLY B 1 123 ? -23.08432 -18.99743 -17.31104 1.000 20.30961 120 GLY B C 1
ATOM 2057 O O . GLY B 1 123 ? -23.01969 -20.02868 -16.63633 1.000 18.06626 120 GLY B O 1
ATOM 2058 N N . THR B 1 124 ? -22.88517 -17.78418 -16.80561 1.000 16.27999 121 THR B N 1
ATOM 2059 C CA . THR B 1 124 ? -22.23381 -17.57469 -15.52329 1.000 20.28053 121 THR B CA 1
ATOM 2060 C C . THR B 1 124 ? -22.89006 -16.41204 -14.80258 1.000 18.52979 121 THR B C 1
ATOM 2061 O O . THR B 1 124 ? -23.09603 -15.35276 -15.39749 1.000 19.20294 121 THR B O 1
ATOM 2065 N N . ARG B 1 125 ? -23.19435 -16.60372 -13.52266 1.000 18.45999 122 ARG B N 1
ATOM 2066 C CA . ARG B 1 125 ? -23.67990 -15.53944 -12.65442 1.000 17.91937 122 ARG B CA 1
ATOM 2067 C C . ARG B 1 125 ? -22.56386 -15.13490 -11.70847 1.000 27.24194 122 ARG B C 1
ATOM 2068 O O . ARG B 1 125 ? -21.97536 -15.99307 -11.03310 1.000 17.49524 122 ARG B O 1
ATOM 2076 N N . THR B 1 126 ? -22.30165 -13.82996 -11.63225 1.000 18.21813 123 THR B N 1
ATOM 2077 C CA . THR B 1 126 ? -21.23815 -13.31308 -10.79126 1.000 17.25904 123 THR B CA 1
ATOM 2078 C C . THR B 1 126 ? -21.80844 -12.35419 -9.74840 1.000 18.11405 123 THR B C 1
ATOM 2079 O O . THR B 1 126 ? -22.85891 -11.74365 -9.93039 1.000 19.57677 123 THR B O 1
ATOM 2083 N N . PHE B 1 127 ? -21.10968 -12.28365 -8.62782 1.000 20.93121 124 PHE B N 1
ATOM 2084 C CA . PHE B 1 127 ? -21.49627 -11.57130 -7.42075 1.000 20.43422 124 PHE B CA 1
ATOM 2085 C C . PHE B 1 127 ? -20.30243 -11.33419 -6.51843 1.000 20.04702 124 PHE B C 1
ATOM 2086 O O . PHE B 1 127 ? -19.47306 -12.22683 -6.31331 1.000 19.12551 124 PHE B O 1
ATOM 2094 N N . GLN B 1 128 ? -20.17641 -10.07578 -6.08793 1.000 24.58487 125 GLN B N 1
ATOM 2095 C CA . GLN B 1 128 ? -19.06774 -9.58637 -5.27646 1.000 25.42791 125 GLN B CA 1
ATOM 2096 C C . GLN B 1 128 ? -19.63855 -8.76872 -4.12685 1.000 20.38033 125 GLN B C 1
ATOM 2097 O O . GLN B 1 128 ? -20.35804 -7.79519 -4.36041 1.000 21.51553 125 GLN B O 1
ATOM 2103 N N . LEU B 1 129 ? -19.31111 -9.15302 -2.89292 1.000 18.35867 126 LEU B N 1
ATOM 2104 C CA . LEU B 1 129 ? -19.77030 -8.42178 -1.71356 1.000 19.91370 126 LEU B CA 1
ATOM 2105 C C . LEU B 1 129 ? -19.02476 -7.09319 -1.58130 1.000 27.73119 126 LEU B C 1
ATOM 2106 O O . LEU B 1 129 ? -17.80188 -7.08170 -1.40563 1.000 30.26091 126 LEU B O 1
ATOM 2111 N N . LEU B 1 130 ? -19.75422 -5.97245 -1.64245 1.000 22.46237 127 LEU B N 1
ATOM 2112 C CA . LEU B 1 130 ? -19.12718 -4.66962 -1.41252 1.000 23.36515 127 LEU B CA 1
ATOM 2113 C C . LEU B 1 130 ? -19.25483 -4.20894 0.03825 1.000 27.96474 127 LEU B C 1
ATOM 2114 O O . LEU B 1 130 ? -18.27349 -3.75718 0.64016 1.000 29.22766 127 LEU B O 1
ATOM 2119 N N . GLU B 1 131 ? -20.45736 -4.29299 0.60546 1.000 22.71036 128 GLU B N 1
ATOM 2120 C CA . GLU B 1 131 ? -20.72039 -3.79720 1.95155 1.000 29.99630 128 GLU B CA 1
ATOM 2121 C C . GLU B 1 131 ? -21.68849 -4.74039 2.64123 1.000 30.40209 128 GLU B C 1
ATOM 2122 O O . GLU B 1 131 ? -22.72242 -5.09759 2.06812 1.000 27.47929 128 GLU B O 1
ATOM 2128 N N . ARG B 1 132 ? -21.35837 -5.13925 3.86963 1.000 25.06878 129 ARG B N 1
ATOM 2129 C CA . ARG B 1 132 ? -22.27993 -5.86304 4.74281 1.000 22.77679 129 ARG B CA 1
ATOM 2130 C C . ARG B 1 132 ? -22.40486 -5.05944 6.03589 1.000 30.06435 129 ARG B C 1
ATOM 2131 O O . ARG B 1 132 ? -21.78048 -5.39287 7.05148 1.000 21.15641 129 ARG B O 1
ATOM 2139 N N . PRO B 1 133 ? -23.19088 -3.97930 6.02808 1.000 31.84607 130 PRO B N 1
ATOM 2140 C CA . PRO B 1 133 ? -23.25018 -3.10550 7.21484 1.000 23.83924 130 PRO B CA 1
ATOM 2141 C C . PRO B 1 133 ? -23.93606 -3.74060 8.41494 1.000 30.47724 130 PRO B C 1
ATOM 2142 O O . PRO B 1 133 ? -23.68649 -3.31445 9.55040 1.000 31.42975 130 PRO B O 1
ATOM 2146 N N . ASP B 1 134 ? -24.79015 -4.73244 8.20371 1.000 25.23471 131 ASP B N 1
ATOM 2147 C CA . ASP B 1 134 ? -25.49043 -5.39891 9.28992 1.000 25.36287 131 ASP B CA 1
ATOM 2148 C C . ASP B 1 134 ? -25.92885 -6.77187 8.78850 1.000 28.92993 131 ASP B C 1
ATOM 2149 O O . ASP B 1 134 ? -25.83859 -7.06053 7.58535 1.000 29.05580 131 ASP B O 1
ATOM 2154 N N . PRO B 1 135 ? -26.34667 -7.66815 9.68724 1.000 28.39108 132 PRO B N 1
ATOM 2155 C CA . PRO B 1 135 ? -26.72921 -9.01944 9.24153 1.000 30.14488 132 PRO B CA 1
ATOM 2156 C C . PRO B 1 135 ? -28.01818 -9.07111 8.43558 1.000 22.09972 132 PRO B C 1
ATOM 2157 O O . PRO B 1 135 ? -28.43077 -10.16768 8.04423 1.000 27.44016 132 PRO B O 1
ATOM 2161 N N . GLY B 1 136 ? -28.66551 -7.93634 8.16896 1.000 25.55388 133 GLY B N 1
ATOM 2162 C CA . GLY B 1 136 ? -29.94317 -7.93589 7.48061 1.000 24.77852 133 GLY B CA 1
ATOM 2163 C C . GLY B 1 136 ? -29.89026 -7.54769 6.01135 1.000 19.58199 133 GLY B C 1
ATOM 2164 O O . GLY B 1 136 ? -30.80815 -7.88017 5.25767 1.000 20.76753 133 GLY B O 1
ATOM 2165 N N . THR B 1 137 ? -28.83607 -6.85138 5.58808 1.000 21.79311 134 THR B N 1
ATOM 2166 C CA . THR B 1 137 ? -28.75660 -6.36093 4.21716 1.000 30.98461 134 THR B CA 1
ATOM 2167 C C . THR B 1 137 ? -27.29670 -6.27875 3.77810 1.000 32.08110 134 THR B C 1
ATOM 2168 O O . THR B 1 137 ? -26.41784 -5.92668 4.57057 1.000 31.43228 134 THR B O 1
ATOM 2172 N N . SER B 1 138 ? -27.04342 -6.63630 2.51486 1.000 18.47960 135 SER B N 1
ATOM 2173 C CA . SER B 1 138 ? -25.73580 -6.49448 1.88966 1.000 21.29249 135 SER B CA 1
ATOM 2174 C C . SER B 1 138 ? -25.86922 -5.76165 0.55730 1.000 21.21474 135 SER B C 1
ATOM 2175 O O . SER B 1 138 ? -26.88829 -5.86499 -0.12830 1.000 22.21681 135 SER B O 1
ATOM 2178 N N . LEU B 1 139 ? -24.81772 -5.02515 0.20658 1.000 23.44240 136 LEU B N 1
ATOM 2179 C CA . LEU B 1 139 ? -24.64557 -4.41793 -1.10571 1.000 20.98775 136 LEU B CA 1
ATOM 2180 C C . LEU B 1 139 ? -23.72062 -5.29854 -1.93374 1.000 23.95560 136 LEU B C 1
ATOM 2181 O O . LEU B 1 139 ? -22.56087 -5.51286 -1.56039 1.000 23.36804 136 LEU B O 1
ATOM 2186 N N . VAL B 1 140 ? -24.22782 -5.79308 -3.05653 1.000 21.45663 137 VAL B N 1
ATOM 2187 C CA . VAL B 1 140 ? -23.49035 -6.71244 -3.91304 1.000 19.45239 137 VAL B CA 1
ATOM 2188 C C . VAL B 1 140 ? -23.39138 -6.10896 -5.30721 1.000 22.75221 137 VAL B C 1
ATOM 2189 O O . VAL B 1 140 ? -24.35723 -5.52529 -5.81493 1.000 19.64214 137 VAL B O 1
ATOM 2193 N N . ARG B 1 141 ? -22.21633 -6.23793 -5.91563 1.000 21.49976 138 ARG B N 1
ATOM 2194 C CA . ARG B 1 141 ? -22.02495 -5.90979 -7.32073 1.000 21.56924 138 ARG B CA 1
ATOM 2195 C C . ARG B 1 141 ? -22.04940 -7.20258 -8.12646 1.000 23.29757 138 ARG B C 1
ATOM 2196 O O . ARG B 1 141 ? -21.30755 -8.14763 -7.82006 1.000 16.67148 138 ARG B O 1
ATOM 2204 N N . SER B 1 142 ? -22.89663 -7.24275 -9.15447 1.000 24.54319 139 SER B N 1
ATOM 2205 C CA . SER B 1 142 ? -23.23942 -8.49509 -9.80357 1.000 20.20488 139 SER B CA 1
ATOM 2206 C C . SER B 1 142 ? -23.17476 -8.35619 -11.31765 1.000 21.57703 139 SER B C 1
ATOM 2207 O O . SER B 1 142 ? -23.13840 -7.25783 -11.86523 1.000 18.94011 139 SER B O 1
ATOM 2210 N N . SER B 1 143 ? -23.12395 -9.49912 -11.98891 1.000 19.19965 140 SER B N 1
ATOM 2211 C CA . SER B 1 143 ? -23.13884 -9.49161 -13.44351 1.000 23.04305 140 SER B CA 1
ATOM 2212 C C . SER B 1 143 ? -23.59173 -10.85606 -13.91526 1.000 24.28021 140 SER B C 1
ATOM 2213 O O . SER B 1 143 ? -23.54200 -11.84582 -13.17285 1.000 19.33748 140 SER B O 1
ATOM 2216 N N . LEU B 1 144 ? -24.01860 -10.89543 -15.16983 1.000 19.01822 141 LEU B N 1
ATOM 2217 C CA . LEU B 1 144 ? -24.54543 -12.10966 -15.76208 1.000 18.48218 141 LEU B CA 1
ATOM 2218 C C . LEU B 1 144 ? -24.11629 -12.16131 -17.21423 1.000 20.62559 141 LEU B C 1
ATOM 2219 O O . LEU B 1 144 ? -24.21914 -11.15822 -17.93054 1.000 22.95103 141 LEU B O 1
ATOM 2224 N N . VAL B 1 145 ? -23.62021 -13.31425 -17.64072 1.000 19.76529 142 VAL B N 1
ATOM 2225 C CA . VAL B 1 145 ? -23.39938 -13.56761 -19.05836 1.000 17.94022 142 VAL B CA 1
ATOM 2226 C C . VAL B 1 145 ? -24.08812 -14.87278 -19.42415 1.000 20.08554 142 VAL B C 1
ATOM 2227 O O . VAL B 1 145 ? -23.96104 -15.87222 -18.70676 1.000 24.30025 142 VAL B O 1
ATOM 2231 N N . LEU B 1 146 ? -24.84715 -14.84539 -20.52134 1.000 19.22109 143 LEU B N 1
ATOM 2232 C CA . LEU B 1 146 ? -25.51998 -16.01035 -21.07309 1.000 21.51136 143 LEU B CA 1
ATOM 2233 C C . LEU B 1 146 ? -25.23266 -16.08513 -22.56656 1.000 20.92940 143 LEU B C 1
ATOM 2234 O O . LEU B 1 146 ? -25.09802 -15.05444 -23.23233 1.000 22.26071 143 LEU B O 1
ATOM 2239 N N . ASN B 1 147 ? -25.16202 -17.29682 -23.10451 1.000 26.80942 144 ASN B N 1
ATOM 2240 C CA . ASN B 1 147 ? -25.14228 -17.39253 -24.55973 1.000 33.16350 144 ASN B CA 1
ATOM 2241 C C . ASN B 1 147 ? -25.55039 -18.78614 -25.01357 1.000 32.77119 144 ASN B C 1
ATOM 2242 O O . ASN B 1 147 ? -25.69284 -19.71707 -24.21410 1.000 25.61119 144 ASN B O 1
ATOM 2247 N N . GLY B 1 148 ? -25.77819 -18.89621 -26.32010 1.000 32.80663 145 GLY B N 1
ATOM 2248 C CA . GLY B 1 148 ? -26.14853 -20.14655 -26.95382 1.000 40.12869 145 GLY B CA 1
ATOM 2249 C C . GLY B 1 148 ? -26.70416 -19.88966 -28.34095 1.000 70.64823 145 GLY B C 1
ATOM 2250 O O . GLY B 1 148 ? -27.05207 -20.82110 -29.07408 1.000 77.55719 145 GLY B O 1
#

Sequence (290 aa):
GSHMMSTVTTINLEDIKEIMHTTIRLGGKPESGEAAELPIFLGSSVEFEAELYDADGTQIGTAKGTSSVIFAEADGTVMQIVSAFDDYTDGGRVTWSSGAYTMFPTDEPKSVPAQGVVSGRYRGLSGTRTFQLLERRRPDPGTSLVRRSSLVLNGVTTINLEDIKEIMHTTIRLGGKPESGEAAELPIFLGSSVEFEAELYDADGTQIGTAKGTSVIFAEEADDGTVMQIVSAFDDYTDGGRVTWSSGAYTMFPTDEPKSSVPAQGVSGRRRYRRGLSGTRTFQLLERPDPGTSLVRSSLVLNG